Protein AF-A0A498QSM3-F1 (afdb_monomer)

Secondary structure (DSSP, 8-state):
-HHHHHHS-THHHH-HHHHHHHHHHHHS-HHHHS-SSPPPGGGTTHHHHHHHHHHHHHHHTSSSTT-HHHHHHHHHHHHHHHHHHHHHHGGGTHHHH-HHHHHHHHHGGG-SEEE-TTT--EEE--GGGGGGGS---TTHHHHHHHHHHHHHHHHHHTSHHHHHHHHHHHHH-TTS-HHHHHHHHHHHHHHHHHHHHHHHHHHHHHT-SS--HHHHHHHHHHHGGGHHHHHHHHHHHHHHHHHHHHHHHHHHHHHSTTSS---TTS-TT-----TTTS--------------------

Radius of gyration: 24.75 Å; Cα contacts (8 Å, |Δi|>4): 312; chains: 1; bounding box: 97×54×65 Å

Sequence (298 aa):
MAVSLVFGPVWRVISPVRTVYLLLQRCIPERMSRPRSACPDAWGYRPAAVGLFGFVWMELASPDPASLTGVRTWLLVYAVVLLGGAWLCGQRWPARADPFGVYSMAVSRLSPFWRNRSSGQVVVGNPFNHLPSLPVRPGVVMMLAVLLGSTAFDSYSSSPTWRNFSDRLTGSVHGVPETLASSALRTVGLLVFISVVAVSFSLAARATGDVDRPRRHALPGQMAHSLIPIVVGYIFAHYLTYLVERGQQTVISLADPFARGWNLLGLAHLHVAYVLSTHPPVQPRSRSRAWSRGTLLR

Structure (mmCIF, N/CA/C/O backbone):
data_AF-A0A498QSM3-F1
#
_entry.id   AF-A0A498QSM3-F1
#
loop_
_atom_site.group_PDB
_atom_site.id
_atom_site.type_symbol
_atom_site.label_atom_id
_atom_site.label_alt_id
_atom_site.label_comp_id
_atom_site.label_asym_id
_atom_site.label_entity_id
_atom_site.label_seq_id
_atom_site.pdbx_PDB_ins_code
_atom_site.Cartn_x
_atom_site.Cartn_y
_atom_site.Cartn_z
_atom_site.occupancy
_atom_site.B_iso_or_equiv
_atom_site.auth_seq_id
_atom_site.auth_comp_id
_atom_site.auth_asym_id
_atom_site.auth_atom_id
_atom_site.pdbx_PDB_model_num
ATOM 1 N N . MET A 1 1 ? -2.362 11.069 1.445 1.00 59.09 1 MET A N 1
ATOM 2 C CA . MET A 1 1 ? -1.537 10.257 2.372 1.00 59.09 1 MET A CA 1
ATOM 3 C C . MET A 1 1 ? -0.608 11.109 3.225 1.00 59.09 1 MET A C 1
ATOM 5 O O . MET A 1 1 ? -0.717 11.006 4.437 1.00 59.09 1 MET A O 1
ATOM 9 N N . ALA A 1 2 ? 0.197 12.013 2.651 1.00 61.12 2 ALA A N 1
ATOM 10 C CA . ALA A 1 2 ? 0.983 12.992 3.423 1.00 61.12 2 ALA A CA 1
AT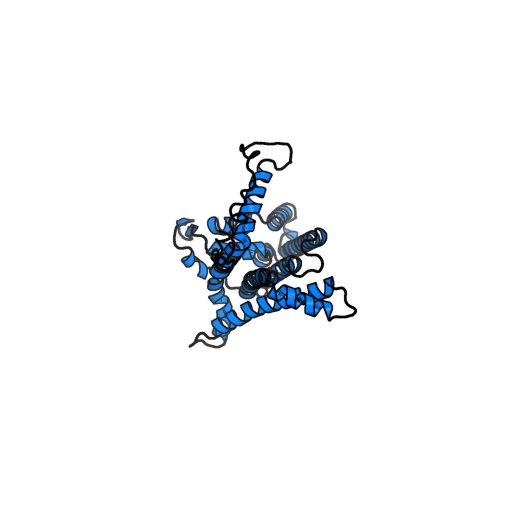OM 11 C C . ALA A 1 2 ? 0.131 13.793 4.431 1.00 61.12 2 ALA A C 1
ATOM 13 O O . ALA A 1 2 ? 0.495 13.941 5.588 1.00 61.12 2 ALA A O 1
ATOM 14 N N . VAL A 1 3 ? -1.084 14.184 4.038 1.00 65.00 3 VAL A N 1
ATOM 15 C CA . VAL A 1 3 ? -2.045 14.846 4.939 1.00 65.00 3 VAL A CA 1
ATOM 16 C C . VAL A 1 3 ? -2.404 13.967 6.149 1.00 65.00 3 VAL A C 1
ATOM 18 O O . VAL A 1 3 ? -2.613 14.478 7.2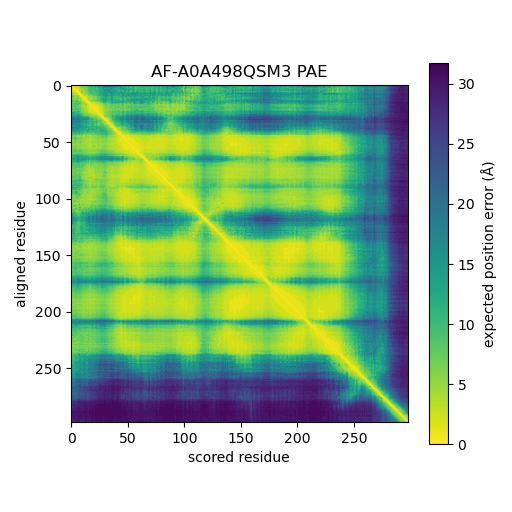42 1.00 65.00 3 VAL A O 1
ATOM 21 N N . SER A 1 4 ? -2.422 12.636 6.003 1.00 68.88 4 SER A N 1
ATOM 22 C CA . SER A 1 4 ? -2.700 11.737 7.128 1.00 68.88 4 SER A CA 1
ATOM 23 C C . SER A 1 4 ? -1.552 11.611 8.128 1.00 68.88 4 SER A C 1
ATOM 25 O O . SER A 1 4 ? -1.813 11.279 9.281 1.00 68.88 4 SER A O 1
ATOM 27 N N . LEU A 1 5 ? -0.314 11.907 7.713 1.00 61.72 5 LEU A N 1
ATOM 28 C CA . LEU A 1 5 ? 0.827 12.024 8.627 1.00 61.72 5 LEU A CA 1
ATOM 29 C C . LEU A 1 5 ? 0.700 13.236 9.547 1.00 61.72 5 LEU A C 1
ATOM 31 O O . LEU A 1 5 ? 1.287 13.228 10.612 1.00 61.72 5 LEU A O 1
ATOM 35 N N . VAL A 1 6 ? -0.039 14.272 9.152 1.00 68.56 6 VAL A N 1
ATOM 36 C CA . VAL A 1 6 ? -0.126 15.523 9.921 1.00 68.56 6 VAL A CA 1
ATOM 37 C C . VAL A 1 6 ? -1.464 15.638 10.652 1.00 68.56 6 VAL A C 1
ATOM 39 O O . VAL A 1 6 ? -1.517 16.077 11.792 1.00 68.56 6 VAL A O 1
ATOM 42 N N . PHE A 1 7 ? -2.562 15.216 10.021 1.00 67.12 7 PHE A N 1
ATOM 43 C CA . PHE A 1 7 ? -3.921 15.497 10.502 1.00 67.12 7 PHE A CA 1
ATOM 44 C C . PHE A 1 7 ? -4.693 14.255 10.971 1.00 67.12 7 PHE A C 1
ATOM 46 O O . PHE A 1 7 ? -5.885 14.335 11.272 1.00 67.12 7 PHE A O 1
ATOM 53 N N . GLY A 1 8 ? -4.049 13.088 11.034 1.00 65.94 8 GLY A N 1
ATOM 54 C CA . GLY A 1 8 ? -4.707 11.842 11.426 1.00 65.94 8 GLY A CA 1
ATOM 55 C C . GLY A 1 8 ? -5.316 11.063 10.243 1.00 65.94 8 GLY A C 1
ATOM 56 O O . GLY A 1 8 ? -4.977 11.307 9.091 1.00 65.94 8 GLY A O 1
ATOM 57 N N . PRO A 1 9 ? -6.219 10.087 10.458 1.00 69.50 9 PRO A N 1
ATOM 58 C CA . PRO A 1 9 ? -6.713 9.201 9.396 1.00 69.50 9 PRO A CA 1
ATOM 59 C C . PRO A 1 9 ? -7.752 9.879 8.477 1.00 69.50 9 PRO A C 1
ATOM 61 O O . PRO A 1 9 ? -8.941 9.551 8.502 1.00 69.50 9 PRO A O 1
ATOM 64 N N . VAL A 1 10 ? -7.295 10.823 7.649 1.00 68.00 10 VAL A N 1
ATOM 65 C CA . VAL A 1 10 ? -8.111 11.660 6.746 1.00 68.00 10 VAL A CA 1
ATOM 66 C C . VAL A 1 10 ? -8.955 10.833 5.774 1.00 68.00 10 VAL A C 1
ATOM 68 O O . VAL A 1 10 ? -10.097 11.191 5.487 1.00 68.00 10 VAL A O 1
ATOM 71 N N . TRP A 1 11 ? -8.453 9.680 5.316 1.00 72.44 11 TRP A N 1
ATOM 72 C CA . TRP A 1 11 ? -9.206 8.837 4.384 1.00 72.44 11 TRP A CA 1
ATOM 73 C C . TRP A 1 11 ? -10.537 8.351 4.971 1.00 72.44 11 TRP A C 1
ATOM 75 O O . TRP A 1 11 ? -11.510 8.176 4.247 1.00 72.44 11 TRP A O 1
ATOM 85 N N . ARG A 1 12 ? -10.646 8.218 6.302 1.00 64.50 12 ARG A N 1
ATOM 86 C CA . ARG A 1 12 ? -11.911 7.823 6.947 1.00 64.50 12 ARG A CA 1
ATOM 87 C C . ARG A 1 12 ? -13.019 8.866 6.799 1.00 64.50 12 ARG A C 1
ATOM 89 O O . ARG A 1 12 ? -14.177 8.502 7.009 1.00 64.50 12 ARG A O 1
ATOM 96 N N . VAL A 1 13 ? -12.664 10.117 6.508 1.00 62.81 13 VAL A N 1
ATOM 97 C CA . VAL A 1 13 ? -13.590 11.241 6.303 1.00 62.81 13 VAL A CA 1
ATOM 98 C C . VAL A 1 13 ? -13.905 11.413 4.818 1.00 62.81 13 VAL A C 1
ATOM 100 O O . VAL A 1 13 ? -15.050 11.665 4.469 1.00 62.81 13 VAL A O 1
ATOM 103 N N . ILE A 1 14 ? -12.905 11.231 3.952 1.00 69.00 14 ILE A N 1
ATOM 104 C CA . ILE A 1 14 ? -13.040 11.465 2.507 1.00 69.00 14 ILE A CA 1
ATOM 105 C C . ILE A 1 14 ? -13.587 10.239 1.763 1.00 69.00 14 ILE A C 1
ATOM 107 O O . ILE A 1 14 ? -14.133 10.398 0.677 1.00 69.00 14 ILE A O 1
ATOM 111 N N . SER A 1 15 ? -13.464 9.028 2.329 1.00 73.06 15 SER A N 1
ATOM 112 C CA . SER A 1 15 ? -13.813 7.771 1.651 1.00 73.06 15 SER A CA 1
ATOM 113 C C . SER A 1 15 ? -15.205 7.847 1.000 1.00 73.06 15 SER A C 1
ATOM 115 O O . SER A 1 15 ? -16.216 7.837 1.715 1.00 73.06 15 SER A O 1
ATOM 117 N N . PRO A 1 16 ? -15.280 7.892 -0.347 1.00 72.19 16 PRO A N 1
ATOM 118 C CA . PRO A 1 16 ? -16.536 8.103 -1.058 1.00 72.19 16 PRO A CA 1
ATOM 119 C C . PRO A 1 16 ? -17.504 6.955 -0.789 1.00 72.19 16 PRO A C 1
ATOM 121 O O . PRO A 1 16 ? -18.696 7.176 -0.612 1.00 72.19 16 PRO A O 1
ATOM 124 N N . VAL A 1 17 ? -16.984 5.736 -0.638 1.00 73.94 17 VAL A N 1
ATOM 125 C CA . VAL A 1 17 ? -17.784 4.552 -0.323 1.00 73.94 17 VAL A CA 1
ATOM 126 C C . VAL A 1 17 ? -18.447 4.665 1.048 1.00 73.94 17 VAL A C 1
ATOM 128 O O . VAL A 1 17 ? -19.611 4.299 1.204 1.00 73.94 17 VAL A O 1
ATOM 131 N N . ARG A 1 18 ? -17.741 5.207 2.047 1.00 72.06 18 ARG A N 1
ATOM 132 C CA . ARG A 1 18 ? -18.304 5.406 3.386 1.00 72.06 18 ARG A CA 1
ATOM 133 C C . ARG A 1 18 ? -19.390 6.480 3.380 1.00 72.06 18 ARG A C 1
ATOM 135 O O . ARG A 1 18 ? -20.417 6.298 4.029 1.00 72.06 18 ARG A O 1
ATOM 142 N N . THR A 1 19 ? -19.173 7.564 2.641 1.00 78.06 19 THR A N 1
ATOM 143 C CA . THR A 1 19 ? -20.151 8.646 2.467 1.00 78.06 19 THR A CA 1
ATOM 144 C C . THR A 1 19 ? -21.397 8.152 1.742 1.00 78.06 19 THR A C 1
ATOM 146 O O . THR A 1 19 ? -22.506 8.367 2.223 1.00 78.06 19 THR A O 1
ATOM 149 N N . VAL A 1 20 ? -21.221 7.413 0.644 1.00 77.62 20 VAL A N 1
ATOM 150 C CA . VAL A 1 20 ? -22.309 6.778 -0.111 1.00 77.62 20 VAL A CA 1
ATOM 151 C C . VAL A 1 20 ? -23.078 5.809 0.781 1.00 77.62 20 VAL A C 1
ATOM 153 O O . VAL A 1 20 ? -24.295 5.902 0.863 1.00 77.62 20 VAL A O 1
ATOM 156 N N . TYR A 1 21 ? -22.394 4.945 1.531 1.00 77.25 21 TYR A N 1
ATOM 157 C CA . TYR A 1 21 ? -23.052 4.027 2.460 1.00 77.25 21 TYR A CA 1
ATOM 158 C C . TYR A 1 21 ? -23.871 4.761 3.535 1.00 77.25 21 TYR A C 1
ATOM 160 O O . TYR A 1 21 ? -25.010 4.389 3.801 1.00 77.25 21 TYR A O 1
ATOM 168 N N . LEU A 1 22 ? -23.326 5.826 4.133 1.00 75.81 22 LEU A N 1
ATOM 169 C CA . LEU A 1 22 ? -24.038 6.649 5.117 1.00 75.81 22 LEU A CA 1
ATOM 170 C C . LEU A 1 22 ? -25.261 7.359 4.523 1.00 75.81 22 LEU A C 1
ATOM 172 O O . LEU A 1 22 ? -26.290 7.449 5.189 1.00 75.81 22 LEU A O 1
ATOM 176 N N . LEU A 1 23 ? -25.161 7.848 3.286 1.00 79.62 23 LEU A N 1
ATOM 177 C CA . LEU A 1 23 ? -26.283 8.448 2.564 1.00 79.62 23 LEU A CA 1
ATOM 178 C C . LEU A 1 23 ? -27.357 7.405 2.244 1.00 79.62 23 LEU A C 1
ATOM 180 O O . LEU A 1 23 ? -28.523 7.636 2.546 1.00 79.62 23 LEU A O 1
ATOM 184 N N . LEU A 1 24 ? -26.971 6.228 1.739 1.00 77.69 24 LEU A N 1
ATOM 185 C CA . LEU A 1 24 ? -27.908 5.125 1.511 1.00 77.69 24 LEU A CA 1
ATOM 186 C C . LEU A 1 24 ? -28.612 4.714 2.808 1.00 77.69 24 LEU A C 1
ATOM 188 O O . LEU A 1 24 ? -29.821 4.519 2.795 1.00 77.69 24 LEU A O 1
ATOM 192 N N . GLN A 1 25 ? -27.905 4.646 3.941 1.00 76.00 25 GLN A N 1
ATOM 193 C CA . GLN A 1 25 ? -28.525 4.335 5.235 1.00 76.00 25 GLN A CA 1
ATOM 194 C C . GLN A 1 25 ? -29.561 5.375 5.688 1.00 76.00 25 GLN A C 1
ATOM 196 O O . GLN A 1 25 ? -30.464 5.017 6.436 1.00 76.00 25 GLN A O 1
ATOM 201 N N . ARG A 1 26 ? -29.445 6.639 5.257 1.00 77.56 26 ARG A N 1
ATOM 202 C CA . ARG A 1 26 ? -30.441 7.686 5.545 1.00 77.56 26 ARG A CA 1
ATOM 203 C C . ARG A 1 26 ? -31.680 7.586 4.656 1.00 77.56 26 ARG A C 1
ATOM 205 O O . ARG A 1 26 ? -32.747 8.018 5.071 1.00 77.56 26 ARG A O 1
ATOM 212 N N . CYS A 1 27 ? -31.538 7.039 3.452 1.00 78.44 27 CYS A N 1
ATOM 213 C CA . CYS A 1 27 ? -32.638 6.874 2.500 1.00 78.44 27 CYS A CA 1
ATOM 214 C C . CYS A 1 27 ? -33.358 5.521 2.636 1.00 78.44 27 CYS A C 1
ATOM 216 O O . CYS A 1 27 ? -34.487 5.380 2.175 1.00 78.44 27 CYS A O 1
ATOM 218 N N . ILE A 1 28 ? -32.710 4.519 3.237 1.00 76.69 28 ILE A N 1
ATOM 219 C CA . ILE A 1 28 ? -33.228 3.152 3.360 1.00 76.69 28 ILE A CA 1
ATOM 220 C C . ILE A 1 28 ? -33.936 2.958 4.718 1.00 76.69 28 ILE A C 1
ATOM 222 O O . ILE A 1 28 ? -33.404 3.383 5.746 1.00 76.69 28 ILE A O 1
ATOM 226 N N . PRO A 1 29 ? -35.094 2.263 4.766 1.00 71.56 29 PRO A N 1
ATOM 227 C CA . PRO A 1 29 ? -35.808 1.969 6.011 1.00 71.56 29 PRO A CA 1
ATOM 228 C C . PRO A 1 29 ? -34.935 1.253 7.052 1.00 71.56 29 PRO A C 1
ATOM 230 O O . PRO A 1 29 ? -34.176 0.342 6.711 1.00 71.56 29 PRO A O 1
ATOM 233 N N . GLU A 1 30 ? -35.104 1.574 8.341 1.00 64.88 30 GLU A N 1
ATOM 234 C CA . GLU A 1 30 ? -34.271 1.043 9.439 1.00 64.88 30 GLU A CA 1
ATOM 235 C C . GLU A 1 30 ? -34.151 -0.491 9.463 1.00 64.88 30 GLU A C 1
ATOM 237 O O . GLU A 1 30 ? -33.119 -1.037 9.858 1.00 64.88 30 GLU A O 1
ATOM 242 N N . ARG A 1 31 ? -35.181 -1.202 8.987 1.00 60.69 31 ARG A N 1
ATOM 243 C CA . ARG A 1 31 ? -35.212 -2.669 8.897 1.00 60.69 31 ARG A CA 1
ATOM 244 C C . ARG A 1 31 ? -34.168 -3.238 7.925 1.00 60.69 31 ARG A C 1
ATOM 246 O O . ARG A 1 31 ? -33.664 -4.330 8.162 1.00 60.69 31 ARG A O 1
ATOM 253 N N . MET A 1 32 ? -33.833 -2.503 6.864 1.00 60.97 32 MET A N 1
ATOM 254 C CA . MET A 1 32 ? -32.784 -2.845 5.890 1.00 60.97 32 MET A CA 1
ATOM 255 C C . MET A 1 32 ? -31.422 -2.226 6.243 1.00 60.97 32 MET A C 1
ATOM 257 O O . MET A 1 32 ? -30.407 -2.649 5.695 1.00 60.97 32 MET A O 1
ATOM 261 N N . SER A 1 33 ? -31.391 -1.260 7.166 1.00 61.56 33 SER A N 1
ATOM 262 C CA . SER A 1 33 ? -30.165 -0.600 7.638 1.00 61.56 33 SER A CA 1
ATOM 263 C C . SER A 1 33 ? -29.438 -1.372 8.746 1.00 61.56 33 SER A C 1
ATOM 265 O O . SER A 1 33 ? -28.287 -1.051 9.063 1.00 61.56 33 SER A O 1
ATOM 267 N N . ARG A 1 34 ? -30.077 -2.396 9.333 1.00 64.44 34 ARG A N 1
ATOM 268 C CA . ARG A 1 34 ? -29.441 -3.293 10.306 1.00 64.44 34 ARG A CA 1
ATOM 269 C C . ARG A 1 34 ? -28.477 -4.258 9.602 1.00 64.44 34 ARG A C 1
ATOM 271 O O . ARG A 1 34 ? -28.845 -4.831 8.577 1.00 64.44 34 ARG A O 1
ATOM 278 N N . PRO A 1 35 ? -27.265 -4.471 10.149 1.00 68.69 35 PRO A N 1
ATOM 279 C CA . PRO A 1 35 ? -26.324 -5.432 9.587 1.00 68.69 35 PRO A CA 1
ATOM 280 C C . PRO A 1 35 ? -26.961 -6.824 9.570 1.00 68.69 35 PRO A C 1
ATOM 282 O O . PRO A 1 35 ? -27.512 -7.272 10.576 1.00 68.69 35 PRO A O 1
ATOM 285 N N . ARG A 1 36 ? -26.892 -7.493 8.416 1.00 70.56 36 ARG A N 1
ATOM 286 C CA . ARG A 1 36 ? -27.506 -8.813 8.201 1.00 70.56 36 ARG A CA 1
ATOM 287 C C . ARG A 1 36 ? -26.702 -9.943 8.846 1.00 70.56 36 ARG A C 1
ATOM 289 O O . ARG A 1 36 ? -27.279 -10.972 9.174 1.00 70.56 36 ARG A O 1
ATOM 296 N N . SER A 1 37 ? -25.404 -9.728 9.066 1.00 72.44 37 SER A N 1
ATOM 297 C CA . SER A 1 37 ? -24.487 -10.713 9.639 1.00 72.44 37 SER A CA 1
ATOM 298 C C . SER A 1 37 ? -23.477 -10.070 10.589 1.00 72.44 37 SER A C 1
ATOM 300 O O . SER A 1 37 ? -23.020 -8.940 10.388 1.00 72.44 37 SER A O 1
ATOM 302 N N . ALA A 1 38 ? -23.066 -10.815 11.617 1.00 72.62 38 ALA A N 1
ATOM 303 C CA . ALA A 1 38 ? -21.917 -10.437 12.429 1.00 72.62 38 ALA A CA 1
ATOM 304 C C . ALA A 1 38 ? -20.643 -10.546 11.576 1.00 72.62 38 ALA A C 1
ATOM 306 O O . ALA A 1 38 ? -20.312 -11.615 11.069 1.00 72.62 38 ALA A O 1
ATOM 307 N N . CYS A 1 39 ? -19.924 -9.434 11.411 1.00 67.69 39 CYS A N 1
ATOM 308 C CA . CYS A 1 39 ? -18.640 -9.437 10.715 1.00 67.69 39 CYS A CA 1
ATOM 309 C C . CYS A 1 39 ? -17.660 -10.365 11.451 1.00 67.69 39 CYS A C 1
ATOM 311 O O . CYS A 1 39 ? -17.372 -10.087 12.619 1.00 67.69 39 CYS A O 1
ATOM 313 N N . PRO A 1 40 ? -17.088 -11.397 10.804 1.00 76.19 40 PRO A N 1
ATOM 314 C CA . PRO A 1 40 ? -16.134 -12.270 11.470 1.00 76.19 40 PRO A CA 1
ATOM 315 C C . PRO A 1 40 ? -14.910 -11.471 11.925 1.00 76.19 40 PRO A C 1
ATOM 317 O O . PRO A 1 40 ? -14.170 -10.913 11.109 1.00 76.19 40 PRO A O 1
ATOM 320 N N . ASP A 1 41 ? -14.660 -11.416 13.234 1.00 75.94 41 ASP A N 1
ATOM 321 C CA . ASP A 1 41 ? -13.480 -10.729 13.770 1.00 75.94 41 ASP A CA 1
ATOM 322 C C . ASP A 1 41 ? -12.168 -11.384 13.304 1.00 75.94 41 ASP A C 1
ATOM 324 O O . ASP A 1 41 ? -11.151 -10.701 13.158 1.00 75.94 41 ASP A O 1
ATOM 328 N N . ALA A 1 42 ? -12.227 -12.670 12.941 1.00 79.25 42 ALA A N 1
ATOM 329 C CA . ALA A 1 42 ? -11.126 -13.445 12.380 1.00 79.25 42 ALA A CA 1
ATOM 330 C C . ALA A 1 42 ? -10.564 -12.883 11.060 1.00 79.25 42 ALA A C 1
ATOM 332 O O . ALA A 1 42 ? -9.407 -13.142 10.728 1.00 79.25 42 ALA A O 1
ATOM 333 N N . TRP A 1 43 ? -11.353 -12.118 10.294 1.00 82.00 43 TRP A N 1
ATOM 334 C CA . TRP A 1 43 ? -10.900 -11.576 9.008 1.00 82.00 43 TRP A CA 1
ATOM 335 C C . TRP A 1 43 ? -9.946 -10.392 9.191 1.00 82.00 43 TRP A C 1
ATOM 337 O O . TRP A 1 43 ? -9.059 -10.194 8.360 1.00 82.00 43 TRP A O 1
ATOM 347 N N . GLY A 1 44 ? -10.070 -9.649 10.298 1.00 87.12 44 GLY A N 1
ATOM 348 C CA . GLY A 1 44 ? -9.196 -8.518 10.608 1.00 87.12 44 GLY A CA 1
ATOM 349 C C . GLY A 1 44 ? -9.013 -7.571 9.414 1.00 87.12 44 GLY A C 1
ATOM 350 O O . GLY A 1 44 ? -9.994 -7.130 8.828 1.00 87.12 44 GLY A O 1
ATOM 351 N N . TYR A 1 45 ? -7.760 -7.285 9.060 1.00 90.38 45 TYR A N 1
ATOM 352 C CA . TYR A 1 45 ? -7.342 -6.474 7.912 1.00 90.38 45 TYR A CA 1
ATOM 353 C C . TYR A 1 45 ? -6.971 -7.296 6.667 1.00 90.38 45 TYR A C 1
ATOM 355 O O . TYR A 1 45 ? -6.437 -6.741 5.711 1.00 90.38 45 TYR A O 1
ATOM 363 N N . ARG A 1 46 ? -7.224 -8.612 6.639 1.00 92.81 46 ARG A N 1
ATOM 364 C CA . ARG A 1 46 ? -6.903 -9.451 5.468 1.00 92.81 46 ARG A CA 1
ATOM 365 C C . ARG A 1 46 ? -7.591 -8.969 4.182 1.00 92.81 46 ARG A C 1
ATOM 367 O O . ARG A 1 46 ? -6.894 -8.891 3.175 1.00 92.81 46 ARG A O 1
ATOM 374 N N . PRO A 1 47 ? -8.886 -8.580 4.182 1.00 92.25 47 PRO A N 1
ATOM 375 C CA . PRO A 1 47 ? -9.524 -8.073 2.966 1.00 92.25 47 PRO A CA 1
ATOM 376 C C . PRO A 1 47 ? -8.869 -6.785 2.458 1.00 92.25 47 PRO A C 1
ATOM 378 O O . PRO A 1 47 ? -8.672 -6.637 1.259 1.00 92.25 47 PRO A O 1
ATOM 381 N N . ALA A 1 48 ? -8.458 -5.896 3.370 1.00 91.88 48 ALA A N 1
ATOM 382 C CA . ALA A 1 48 ? -7.706 -4.696 3.018 1.00 91.88 48 ALA A CA 1
ATOM 383 C C . ALA A 1 48 ? -6.342 -5.043 2.408 1.00 91.88 48 ALA A C 1
ATOM 385 O O . ALA A 1 48 ? -5.975 -4.474 1.388 1.00 91.88 48 ALA A O 1
ATOM 386 N N . ALA A 1 49 ? -5.615 -6.006 2.978 1.00 94.00 49 ALA A N 1
ATOM 387 C CA . ALA A 1 49 ? -4.331 -6.439 2.433 1.00 94.00 49 ALA A CA 1
ATOM 388 C C . ALA A 1 49 ? -4.468 -7.072 1.036 1.00 94.00 49 ALA A C 1
ATOM 390 O O . ALA A 1 49 ? -3.654 -6.791 0.162 1.00 94.00 49 ALA A O 1
ATOM 391 N N . VAL A 1 50 ? -5.513 -7.873 0.804 1.00 94.75 50 VAL A N 1
ATOM 392 C CA . VAL A 1 50 ? -5.814 -8.451 -0.518 1.00 94.75 50 VAL A CA 1
ATOM 393 C C . VAL A 1 50 ? -6.220 -7.366 -1.514 1.00 94.75 50 VAL A C 1
ATOM 395 O O . VAL A 1 50 ? -5.725 -7.361 -2.636 1.00 94.75 50 VAL A O 1
ATOM 398 N N . GLY A 1 51 ? -7.074 -6.421 -1.111 1.00 92.50 51 GLY A N 1
ATOM 399 C CA . GLY A 1 51 ? -7.466 -5.293 -1.956 1.00 92.50 51 GLY A CA 1
ATOM 400 C C . GLY A 1 51 ? -6.273 -4.418 -2.342 1.00 92.50 51 GLY A C 1
ATOM 401 O O . GLY A 1 51 ? -6.136 -4.051 -3.508 1.00 92.50 51 GLY A O 1
ATOM 402 N N . LEU A 1 52 ? -5.377 -4.148 -1.386 1.00 93.50 52 LEU A N 1
ATOM 403 C CA . LEU A 1 52 ? -4.128 -3.435 -1.642 1.00 93.50 52 LEU A CA 1
ATOM 404 C C . LEU A 1 52 ? -3.215 -4.230 -2.580 1.00 93.50 52 LEU A C 1
ATOM 406 O O . LEU A 1 52 ? -2.689 -3.662 -3.528 1.00 93.50 52 LEU A O 1
ATOM 410 N N . PHE A 1 53 ? -3.038 -5.531 -2.344 1.00 95.00 53 PHE A N 1
ATOM 411 C CA . PHE A 1 53 ? -2.234 -6.373 -3.226 1.00 95.00 53 PHE A CA 1
ATOM 412 C C . PHE A 1 53 ? -2.788 -6.367 -4.652 1.00 95.00 53 PHE A C 1
ATOM 414 O O . PHE A 1 53 ? -2.022 -6.181 -5.585 1.00 95.00 53 PHE A O 1
ATOM 421 N N . GLY A 1 54 ? -4.106 -6.499 -4.826 1.00 93.69 54 GLY A N 1
ATOM 422 C CA . GLY A 1 54 ? -4.740 -6.439 -6.142 1.00 93.69 54 GLY A CA 1
ATOM 423 C C . GLY A 1 54 ? -4.519 -5.099 -6.848 1.00 93.69 54 GLY A C 1
ATOM 424 O O . GLY A 1 54 ? -4.276 -5.085 -8.051 1.00 93.69 54 GLY A O 1
ATOM 425 N N . PHE A 1 55 ? -4.549 -3.988 -6.103 1.00 91.81 55 PHE A N 1
ATOM 426 C CA . PHE A 1 55 ? -4.230 -2.662 -6.640 1.00 91.81 55 PHE A CA 1
ATOM 427 C C . PHE A 1 55 ? -2.784 -2.597 -7.135 1.00 91.81 55 PHE A C 1
ATOM 429 O O . PHE A 1 55 ? -2.529 -2.263 -8.286 1.00 91.81 55 PHE A O 1
ATOM 436 N N . VAL A 1 56 ? -1.836 -2.976 -6.281 1.00 92.88 56 VAL A N 1
ATOM 437 C CA . VAL A 1 56 ? -0.416 -2.863 -6.617 1.00 92.88 56 VAL A CA 1
ATOM 438 C C . VAL A 1 56 ? 0.006 -3.890 -7.672 1.00 92.88 56 VAL A C 1
ATOM 440 O O . VAL A 1 56 ? 0.851 -3.611 -8.514 1.00 92.88 56 VAL A O 1
ATOM 443 N N . TRP A 1 57 ? -0.607 -5.071 -7.687 1.00 94.50 57 TRP A N 1
ATOM 444 C CA . TRP A 1 57 ? -0.406 -6.054 -8.747 1.00 94.50 57 TRP A CA 1
ATOM 445 C C . TRP A 1 57 ? -0.873 -5.515 -10.102 1.00 94.50 57 TRP A C 1
ATOM 447 O O . TRP A 1 57 ? -0.142 -5.626 -11.085 1.00 94.50 57 TRP A O 1
ATOM 457 N N . MET A 1 58 ? -2.051 -4.881 -10.148 1.00 92.12 58 MET A N 1
ATOM 458 C CA . MET A 1 58 ? -2.543 -4.216 -11.356 1.00 92.12 58 MET A CA 1
ATOM 459 C C . MET A 1 58 ? -1.549 -3.147 -11.835 1.00 92.12 58 MET A C 1
ATOM 461 O O . MET A 1 58 ? -1.296 -3.045 -13.033 1.00 92.12 58 MET A O 1
ATOM 465 N N . GLU A 1 59 ? -0.962 -2.386 -10.915 1.00 90.69 59 GLU A N 1
ATOM 466 C CA . GLU A 1 59 ? -0.014 -1.315 -11.227 1.00 90.69 59 GLU A CA 1
ATOM 467 C C . GLU A 1 59 ? 1.370 -1.820 -11.672 1.00 90.69 59 GLU A C 1
ATOM 469 O O . GLU A 1 59 ? 1.947 -1.258 -12.595 1.00 90.69 59 GLU A O 1
ATOM 474 N N . LEU A 1 60 ? 1.902 -2.884 -11.060 1.00 90.00 60 LEU A N 1
ATOM 475 C CA . LEU A 1 60 ? 3.307 -3.288 -11.245 1.00 90.00 60 LEU A CA 1
ATOM 476 C C . LEU A 1 60 ? 3.519 -4.529 -12.115 1.00 90.00 60 LEU A C 1
ATOM 478 O O . LEU A 1 60 ? 4.605 -4.711 -12.678 1.00 90.00 60 LEU A O 1
ATOM 482 N N . ALA A 1 61 ? 2.532 -5.422 -12.162 1.00 91.19 61 ALA A N 1
ATOM 483 C CA . ALA A 1 61 ? 2.707 -6.777 -12.674 1.00 91.19 61 ALA A CA 1
ATOM 484 C C . ALA A 1 61 ? 1.659 -7.202 -13.703 1.00 91.19 61 ALA A C 1
ATOM 486 O O . ALA A 1 61 ? 1.858 -8.235 -14.341 1.00 91.19 61 ALA A O 1
ATOM 487 N N . SER A 1 62 ? 0.568 -6.456 -13.889 1.00 89.25 62 SER A N 1
ATOM 488 C CA . SER A 1 62 ? -0.430 -6.811 -14.899 1.00 89.25 62 SER A CA 1
ATOM 489 C C . SER A 1 62 ? 0.135 -6.718 -16.328 1.00 89.25 62 SER A C 1
ATOM 491 O O . SER A 1 62 ? 1.107 -5.997 -16.555 1.00 89.25 62 SER A O 1
ATOM 493 N N . PRO A 1 63 ? -0.447 -7.444 -17.303 1.00 87.00 63 PRO A N 1
ATOM 494 C CA . PRO A 1 63 ? 0.002 -7.388 -18.697 1.00 87.00 63 PRO A CA 1
ATOM 495 C C . PRO A 1 63 ? -0.157 -6.006 -19.342 1.00 87.00 63 PRO A C 1
ATOM 497 O O . PRO A 1 63 ? 0.567 -5.692 -20.281 1.00 87.00 63 PRO A O 1
ATOM 500 N N . ASP A 1 64 ? -1.092 -5.199 -18.835 1.00 84.50 64 ASP A N 1
ATOM 501 C CA . ASP A 1 64 ? -1.358 -3.832 -19.286 1.00 84.50 64 ASP A CA 1
ATOM 502 C C . ASP A 1 64 ? -1.398 -2.876 -18.071 1.00 84.50 64 ASP A C 1
ATOM 504 O O . ASP A 1 64 ? -2.486 -2.523 -17.577 1.00 84.50 64 ASP A O 1
ATOM 508 N N . PRO A 1 65 ? -0.212 -2.527 -17.521 1.00 79.31 65 PRO A N 1
ATOM 509 C CA . PRO A 1 65 ? -0.084 -1.684 -16.339 1.00 79.31 65 PRO A CA 1
ATOM 510 C C . PRO A 1 65 ? -0.748 -0.322 -16.528 1.00 79.31 65 PRO A C 1
ATOM 512 O O . PRO A 1 65 ? -0.585 0.328 -17.556 1.00 79.31 65 PRO A O 1
ATOM 515 N N . ALA A 1 66 ? -1.467 0.137 -15.503 1.00 72.31 66 ALA A N 1
ATOM 516 C CA . ALA A 1 66 ? -2.142 1.440 -15.486 1.00 72.31 66 ALA A CA 1
ATOM 517 C C . ALA A 1 66 ? -3.170 1.673 -16.619 1.00 72.31 66 ALA A C 1
ATOM 519 O O . ALA A 1 66 ? -3.559 2.815 -16.881 1.00 72.31 66 ALA A O 1
ATOM 520 N N . SER A 1 67 ? -3.677 0.608 -17.248 1.00 84.25 67 SER A N 1
ATOM 521 C CA . SER A 1 67 ? -4.763 0.714 -18.223 1.00 84.25 67 SER A CA 1
ATOM 522 C C . SER A 1 67 ? -6.036 1.303 -17.607 1.00 84.25 67 SER A C 1
ATOM 524 O O . SER A 1 67 ? -6.438 0.967 -16.487 1.00 84.25 67 SER A O 1
ATOM 526 N N . LEU A 1 68 ? -6.727 2.165 -18.364 1.00 84.62 68 LEU A N 1
ATOM 527 C CA . LEU A 1 68 ? -7.996 2.766 -17.927 1.00 84.62 68 LEU A CA 1
ATOM 528 C C . LEU A 1 68 ? -9.035 1.693 -17.581 1.00 84.62 68 LEU A C 1
ATOM 530 O O . LEU A 1 68 ? -9.775 1.824 -16.603 1.00 84.62 68 LEU A O 1
ATOM 534 N N . THR A 1 69 ? -9.066 0.610 -18.359 1.00 84.88 69 THR A N 1
ATOM 535 C CA . THR A 1 69 ? -9.944 -0.539 -18.126 1.00 84.88 69 THR A CA 1
ATOM 536 C C . THR A 1 69 ? -9.585 -1.262 -16.831 1.00 84.88 69 THR A C 1
ATOM 538 O O . THR A 1 69 ? -10.488 -1.572 -16.050 1.00 84.88 69 THR A O 1
ATOM 541 N N . GLY A 1 70 ? -8.295 -1.485 -16.559 1.00 84.50 70 GLY A N 1
ATOM 542 C CA . GLY A 1 70 ? -7.823 -2.106 -15.321 1.00 84.50 70 GLY A CA 1
ATOM 543 C C . GLY A 1 70 ? -8.213 -1.291 -14.090 1.00 84.50 70 GLY A C 1
ATOM 544 O O . GLY A 1 70 ? -8.879 -1.809 -13.192 1.00 84.50 70 GLY A O 1
ATOM 545 N N . VAL A 1 71 ? -7.912 0.012 -14.098 1.00 85.88 71 VAL A N 1
ATOM 546 C CA . VAL A 1 71 ? -8.246 0.930 -12.996 1.00 85.88 71 VAL A CA 1
ATOM 547 C C . VAL A 1 71 ? -9.757 1.010 -12.781 1.00 85.88 71 VAL A C 1
ATOM 549 O O . VAL A 1 71 ? -10.227 0.898 -11.647 1.00 85.88 71 VAL A O 1
ATOM 552 N N . ARG A 1 72 ? -10.548 1.147 -13.854 1.00 87.62 72 ARG A N 1
ATOM 553 C CA . ARG A 1 72 ? -12.017 1.175 -13.767 1.00 87.62 72 ARG A CA 1
ATOM 554 C C . ARG A 1 72 ? -12.568 -0.116 -13.170 1.00 87.62 72 ARG A C 1
ATOM 556 O O . ARG A 1 72 ? -13.429 -0.062 -12.296 1.00 87.62 72 ARG A O 1
ATOM 563 N N . THR A 1 73 ? -12.073 -1.263 -13.625 1.00 87.94 73 THR A N 1
ATOM 564 C CA . THR A 1 73 ? -12.510 -2.576 -13.136 1.00 87.94 73 THR A CA 1
ATOM 565 C C . THR A 1 73 ? -12.155 -2.745 -11.665 1.00 87.94 73 THR A C 1
ATOM 567 O O . THR A 1 73 ? -13.008 -3.135 -10.868 1.00 87.94 73 THR A O 1
ATOM 570 N N . TRP A 1 74 ? -10.936 -2.371 -11.274 1.00 89.44 74 TRP A N 1
ATOM 571 C CA . TRP A 1 74 ? -10.506 -2.419 -9.883 1.00 89.44 74 TRP A CA 1
ATOM 572 C C . TRP A 1 74 ? -11.362 -1.513 -8.989 1.00 89.44 74 TRP A C 1
ATOM 574 O O . TRP A 1 74 ? -11.823 -1.957 -7.941 1.00 89.44 74 TRP A O 1
ATOM 584 N N . LEU A 1 75 ? -11.653 -0.280 -9.420 1.00 87.94 75 LEU A N 1
ATOM 585 C CA . LEU A 1 75 ? -12.519 0.650 -8.685 1.00 87.94 75 LEU A CA 1
ATOM 586 C C . LEU A 1 75 ? -13.956 0.129 -8.543 1.00 87.94 75 LEU A C 1
ATOM 588 O O . LEU A 1 75 ? -14.556 0.284 -7.478 1.00 87.94 75 LEU A O 1
ATOM 592 N N . LEU A 1 76 ? -14.502 -0.507 -9.583 1.00 89.62 76 LEU A N 1
ATOM 593 C CA . LEU A 1 76 ? -15.821 -1.141 -9.524 1.00 89.62 76 LEU A CA 1
ATOM 594 C C . LEU A 1 76 ? -15.833 -2.298 -8.521 1.00 89.62 76 LEU A C 1
ATOM 596 O O . LEU A 1 76 ? -16.706 -2.341 -7.656 1.00 89.62 76 LEU A O 1
ATOM 600 N N . VAL A 1 77 ? -14.843 -3.193 -8.579 1.00 91.44 77 VAL A N 1
ATOM 601 C CA . VAL A 1 77 ? -14.703 -4.299 -7.619 1.00 91.44 77 VAL A CA 1
ATOM 602 C C . VAL A 1 77 ? -14.530 -3.760 -6.197 1.00 91.44 77 VAL A C 1
ATOM 604 O O . VAL A 1 77 ? -15.221 -4.211 -5.285 1.00 91.44 77 VAL A O 1
ATOM 607 N N . TYR A 1 78 ? -13.679 -2.750 -6.005 1.00 88.44 78 TYR A N 1
A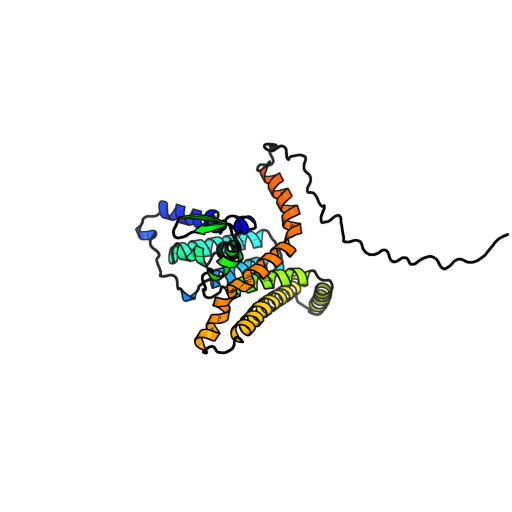TOM 608 C CA . TYR A 1 78 ? -13.478 -2.060 -4.730 1.00 88.44 78 TYR A CA 1
ATOM 609 C C . TYR A 1 78 ? -14.797 -1.515 -4.167 1.00 88.44 78 TYR A C 1
ATOM 611 O O . TYR A 1 78 ? -15.132 -1.776 -3.009 1.00 88.44 78 TYR A O 1
ATOM 619 N N . ALA A 1 79 ? -15.580 -0.807 -4.987 1.00 87.50 79 ALA A N 1
ATOM 620 C CA . ALA A 1 79 ? -16.861 -0.245 -4.577 1.00 87.50 79 ALA A CA 1
ATOM 621 C C . ALA A 1 79 ? -17.876 -1.340 -4.221 1.00 87.50 79 ALA A C 1
ATOM 623 O O . ALA A 1 79 ? -18.500 -1.267 -3.162 1.00 87.50 79 ALA A O 1
ATOM 624 N N . VAL A 1 80 ? -18.007 -2.378 -5.053 1.00 90.38 80 VAL A N 1
ATOM 625 C CA . VAL A 1 80 ? -18.941 -3.493 -4.829 1.00 90.38 80 VAL A CA 1
ATOM 626 C C . VAL A 1 80 ? -18.584 -4.272 -3.563 1.00 90.38 80 VAL A C 1
ATOM 628 O O . VAL A 1 80 ? -19.458 -4.522 -2.735 1.00 90.38 80 VAL A O 1
ATOM 631 N N . VAL A 1 81 ? -17.310 -4.614 -3.360 1.00 89.88 81 VAL A N 1
ATOM 632 C CA . VAL A 1 81 ? -16.855 -5.369 -2.180 1.00 89.88 81 VAL A CA 1
ATOM 633 C C . VAL A 1 81 ? -17.049 -4.563 -0.897 1.00 89.88 81 VAL A C 1
ATOM 635 O O . VAL A 1 81 ? -17.481 -5.104 0.126 1.00 89.88 81 VAL A O 1
ATOM 638 N N . LEU A 1 82 ? -16.754 -3.262 -0.920 1.00 87.94 82 LEU A N 1
ATOM 639 C CA . LEU A 1 82 ? -16.922 -2.420 0.260 1.00 87.94 82 LEU A CA 1
ATOM 640 C C . LEU A 1 82 ? -18.386 -2.103 0.559 1.00 87.94 82 LEU A C 1
ATOM 642 O O . LEU A 1 82 ? -18.766 -2.191 1.724 1.00 87.94 82 LEU A O 1
ATOM 646 N N . LEU A 1 83 ? -19.208 -1.778 -0.442 1.00 86.44 83 LEU A N 1
ATOM 647 C CA . LEU A 1 83 ? -20.640 -1.514 -0.251 1.00 86.44 83 LEU A CA 1
ATOM 648 C C . LEU A 1 83 ? -21.400 -2.788 0.112 1.00 86.44 83 LEU A C 1
ATOM 650 O O . LEU A 1 83 ? -22.167 -2.782 1.071 1.00 86.44 83 LEU A O 1
ATOM 654 N N . GLY A 1 84 ? -21.148 -3.890 -0.596 1.00 85.50 84 GLY A N 1
ATOM 655 C CA . GLY A 1 84 ? -21.758 -5.187 -0.315 1.00 85.50 84 GLY A CA 1
ATOM 656 C C . GLY A 1 84 ? -21.383 -5.693 1.074 1.00 85.50 84 GLY A C 1
ATOM 657 O O . GLY A 1 84 ? -22.252 -6.071 1.859 1.00 85.50 84 GLY A O 1
ATOM 658 N N . GLY A 1 85 ? -20.103 -5.611 1.442 1.00 84.88 85 GLY A N 1
ATOM 659 C CA . GLY A 1 85 ? -19.674 -5.967 2.790 1.00 84.88 85 GLY A CA 1
ATOM 660 C C . GLY A 1 85 ? -20.177 -4.993 3.859 1.00 84.88 85 GLY A C 1
ATOM 661 O O . GLY A 1 85 ? -20.513 -5.431 4.954 1.00 84.88 85 GLY A O 1
ATOM 662 N N . ALA A 1 86 ? -20.312 -3.696 3.567 1.00 84.94 86 ALA A N 1
ATOM 663 C CA . ALA A 1 86 ? -20.937 -2.747 4.489 1.00 84.94 86 ALA A CA 1
ATOM 664 C C . ALA A 1 86 ? -22.428 -3.046 4.689 1.00 84.94 86 ALA A C 1
ATOM 666 O O . ALA A 1 86 ? -22.919 -2.953 5.806 1.00 84.94 86 ALA A O 1
ATOM 667 N N . TRP A 1 87 ? -23.140 -3.468 3.646 1.00 81.50 87 TRP A N 1
ATOM 668 C CA . TRP A 1 87 ? -24.541 -3.871 3.740 1.00 81.50 87 TRP A CA 1
ATOM 669 C C . TRP A 1 87 ? -24.731 -5.157 4.559 1.00 81.50 87 TRP A C 1
ATOM 671 O O . TRP A 1 87 ? -25.655 -5.258 5.365 1.00 81.50 87 TRP A O 1
ATOM 681 N N . LEU A 1 88 ? -23.822 -6.126 4.421 1.00 84.44 88 LEU A N 1
ATOM 682 C CA . LEU A 1 88 ? -23.867 -7.380 5.180 1.00 84.44 88 LEU A CA 1
ATOM 683 C C . LEU A 1 88 ? -23.413 -7.204 6.637 1.00 84.44 88 LEU A C 1
ATOM 685 O O . LEU A 1 88 ? -24.090 -7.648 7.560 1.00 84.44 88 LEU A O 1
ATOM 689 N N . CYS A 1 89 ? -22.276 -6.545 6.845 1.00 81.75 89 CYS A N 1
ATOM 690 C CA . CYS A 1 89 ? -21.529 -6.521 8.107 1.00 81.75 89 CYS A CA 1
ATOM 691 C C . CYS A 1 89 ? -21.553 -5.151 8.815 1.00 81.75 89 CYS A C 1
ATOM 693 O O . CYS A 1 89 ? -20.955 -4.981 9.886 1.00 81.75 89 CYS A O 1
ATOM 695 N N . GLY A 1 90 ? -22.214 -4.155 8.224 1.00 81.12 90 GLY A N 1
ATOM 696 C CA . GLY A 1 90 ? -22.317 -2.788 8.726 1.00 81.12 90 GLY A CA 1
ATOM 697 C C . GLY A 1 90 ? -21.041 -1.951 8.560 1.00 81.12 90 GLY A C 1
ATOM 698 O O . GLY A 1 90 ? -20.059 -2.330 7.921 1.00 81.12 90 GLY A O 1
ATOM 699 N N . GLN A 1 91 ? -21.015 -0.810 9.257 1.00 77.94 91 GLN A N 1
ATOM 700 C CA . GLN A 1 91 ? -19.909 0.170 9.285 1.00 77.94 91 GLN A CA 1
ATOM 701 C C . GLN A 1 91 ? -18.540 -0.413 9.685 1.00 77.94 91 GLN A C 1
ATOM 703 O O . GLN A 1 91 ? -17.495 0.189 9.424 1.00 77.94 91 GLN A O 1
ATOM 708 N N . ARG A 1 92 ? -18.518 -1.575 10.351 1.00 80.75 92 ARG A N 1
ATOM 709 C CA . ARG A 1 92 ? -17.275 -2.238 10.772 1.00 80.75 92 ARG A CA 1
ATOM 710 C C . ARG A 1 92 ? -16.486 -2.780 9.581 1.00 80.75 92 ARG A C 1
ATOM 712 O O . ARG A 1 92 ? -15.265 -2.864 9.690 1.00 80.75 92 ARG A O 1
ATOM 719 N N . TRP A 1 93 ? -17.158 -3.117 8.478 1.00 84.56 93 TRP A N 1
ATOM 720 C CA . TRP A 1 93 ? -16.515 -3.681 7.297 1.00 84.56 93 TRP A CA 1
ATOM 721 C C . TRP A 1 93 ? -15.610 -2.672 6.583 1.00 84.56 93 TRP A C 1
ATOM 723 O O . TRP A 1 93 ? -14.407 -2.925 6.551 1.00 84.56 93 TRP A O 1
ATOM 733 N N . PRO A 1 94 ? -16.081 -1.487 6.138 1.00 83.25 94 PRO A N 1
ATOM 734 C CA . PRO A 1 94 ? -15.196 -0.492 5.528 1.00 83.25 94 PRO A CA 1
ATOM 735 C C . PRO A 1 94 ? -14.033 -0.085 6.434 1.00 83.25 94 PRO A C 1
ATOM 737 O O . PRO A 1 94 ? -12.923 0.128 5.968 1.00 83.25 94 PRO A O 1
ATOM 740 N N . ALA A 1 95 ? -14.241 -0.050 7.755 1.00 81.81 95 ALA A N 1
ATOM 741 C CA . ALA A 1 95 ? -13.178 0.275 8.704 1.00 81.81 95 ALA A CA 1
ATOM 742 C C . ALA A 1 95 ? -12.017 -0.741 8.738 1.00 81.81 95 ALA A C 1
ATOM 744 O O . ALA A 1 95 ? -10.971 -0.429 9.308 1.00 81.81 95 ALA A O 1
ATOM 745 N N . ARG A 1 96 ? -12.208 -1.950 8.197 1.00 86.44 96 ARG A N 1
ATOM 746 C CA . ARG A 1 96 ? -11.236 -3.053 8.230 1.00 86.44 96 ARG A CA 1
ATOM 747 C C . ARG A 1 96 ? -10.845 -3.564 6.842 1.00 86.44 96 ARG A C 1
ATOM 749 O O . ARG A 1 96 ? -9.740 -4.066 6.684 1.00 86.44 96 ARG A O 1
ATOM 756 N N . ALA A 1 97 ? -11.750 -3.463 5.875 1.00 88.19 97 ALA A N 1
ATOM 757 C CA . ALA A 1 97 ? -11.590 -3.973 4.521 1.00 88.19 97 ALA A CA 1
ATOM 758 C C . ALA A 1 97 ? -11.123 -2.906 3.524 1.00 88.19 97 ALA A C 1
ATOM 760 O O . ALA A 1 97 ? -10.648 -3.274 2.458 1.00 88.19 97 ALA A O 1
ATOM 761 N N . ASP A 1 98 ? -11.229 -1.612 3.849 1.00 89.12 98 ASP A N 1
ATOM 762 C CA . ASP A 1 98 ? -10.749 -0.538 2.975 1.00 89.12 98 ASP A CA 1
ATOM 763 C C . ASP A 1 98 ? -9.206 -0.455 3.018 1.00 89.12 98 ASP A C 1
ATOM 765 O O . ASP A 1 98 ? -8.671 -0.002 4.039 1.00 89.12 98 ASP A O 1
ATOM 769 N N . PRO A 1 99 ? -8.472 -0.865 1.958 1.00 87.50 99 PRO A N 1
ATOM 770 C CA . PRO A 1 99 ? -7.008 -0.787 1.907 1.00 87.50 99 PRO A CA 1
ATOM 771 C C . PRO A 1 99 ? -6.485 0.612 2.230 1.00 87.50 99 PRO A C 1
ATOM 773 O O . PRO A 1 99 ? -5.593 0.771 3.065 1.00 87.50 99 PRO A O 1
ATOM 776 N N . PHE A 1 100 ? -7.081 1.641 1.632 1.00 86.62 100 PHE A N 1
ATOM 777 C CA . PHE A 1 100 ? -6.655 3.025 1.818 1.00 86.62 100 PHE A CA 1
ATOM 778 C C . PHE A 1 100 ? -6.993 3.542 3.218 1.00 86.62 100 PHE A C 1
ATOM 780 O O . PHE A 1 100 ? -6.215 4.290 3.811 1.00 86.62 100 PHE A O 1
ATOM 787 N N . GLY A 1 101 ? -8.121 3.104 3.783 1.00 83.44 101 GLY A N 1
ATOM 788 C CA . GLY A 1 101 ? -8.512 3.420 5.155 1.00 83.44 101 GLY A CA 1
ATOM 789 C C . GLY A 1 101 ? -7.568 2.812 6.191 1.00 83.44 101 GLY A C 1
ATOM 790 O O . GLY A 1 101 ? -7.143 3.505 7.119 1.00 83.44 101 GLY A O 1
ATOM 791 N N . VAL A 1 102 ? -7.202 1.537 6.020 1.00 85.12 102 VAL A N 1
ATOM 792 C CA . VAL A 1 102 ? -6.248 0.839 6.896 1.00 85.12 102 VAL A CA 1
ATOM 793 C C . VAL A 1 102 ? -4.851 1.441 6.761 1.00 85.12 102 VAL A C 1
ATOM 795 O O . VAL A 1 102 ? -4.200 1.690 7.776 1.00 85.12 102 VAL A O 1
ATOM 798 N N . TYR A 1 103 ? -4.418 1.748 5.537 1.00 84.12 103 TYR A N 1
ATOM 799 C CA . TYR A 1 103 ? -3.137 2.403 5.294 1.00 84.12 103 TYR A CA 1
ATOM 800 C C . TYR A 1 103 ? -3.077 3.800 5.923 1.00 84.12 103 TYR A C 1
ATOM 802 O O . TYR A 1 103 ? -2.186 4.074 6.723 1.00 84.12 103 TYR A O 1
ATOM 810 N N . SER A 1 104 ? -4.073 4.653 5.663 1.00 83.31 104 SER A N 1
ATOM 811 C CA . SER A 1 104 ? -4.183 5.990 6.267 1.00 83.31 104 SER A CA 1
ATOM 812 C C . SER A 1 104 ? -4.189 5.926 7.798 1.00 83.31 104 SER A C 1
ATOM 814 O O . SER A 1 104 ? -3.560 6.755 8.453 1.00 83.31 104 SER A O 1
ATOM 816 N N . MET A 1 105 ? -4.835 4.911 8.385 1.00 83.94 105 MET A N 1
ATOM 817 C CA . MET A 1 105 ? -4.818 4.676 9.829 1.00 83.94 105 MET A CA 1
ATOM 818 C C . MET A 1 105 ? -3.431 4.290 10.347 1.00 83.94 105 MET A C 1
ATOM 820 O O . MET A 1 105 ? -3.006 4.848 11.357 1.00 83.94 105 MET A O 1
ATOM 824 N N . ALA A 1 106 ? -2.711 3.397 9.667 1.00 83.38 106 ALA A N 1
ATOM 825 C CA . ALA A 1 106 ? -1.349 3.031 10.053 1.00 83.38 106 ALA A CA 1
ATOM 826 C C . ALA A 1 106 ? -0.407 4.245 9.989 1.00 83.38 106 ALA A C 1
ATOM 828 O O . ALA A 1 106 ? 0.264 4.557 10.969 1.00 83.38 106 ALA A O 1
ATOM 829 N N . VAL A 1 107 ? -0.444 4.987 8.880 1.00 81.88 107 VAL A N 1
ATOM 830 C CA . VAL A 1 107 ? 0.348 6.206 8.652 1.00 81.88 107 VAL A CA 1
ATOM 831 C C . VAL A 1 107 ? 0.043 7.279 9.699 1.00 81.88 107 VAL A C 1
ATOM 833 O O . VAL A 1 107 ? 0.957 7.890 10.242 1.00 81.88 107 VAL A O 1
ATOM 836 N N . SER A 1 108 ? -1.230 7.458 10.064 1.00 79.44 108 SER A N 1
ATOM 837 C CA . SER A 1 108 ? -1.632 8.447 11.072 1.00 79.44 108 SER A CA 1
ATOM 838 C C . SER A 1 108 ? -1.040 8.225 12.463 1.00 79.44 108 SER A C 1
ATOM 840 O O . SER A 1 108 ? -1.062 9.139 13.284 1.00 79.44 108 SER A O 1
ATOM 842 N N . ARG A 1 109 ? -0.499 7.034 12.756 1.00 81.62 109 ARG A N 1
ATOM 843 C CA . ARG A 1 109 ? 0.168 6.766 14.038 1.00 81.62 109 ARG A CA 1
ATOM 844 C C . ARG A 1 109 ? 1.516 7.459 14.180 1.00 81.62 109 ARG A C 1
ATOM 846 O O . ARG A 1 109 ? 1.979 7.567 15.304 1.00 81.62 109 ARG A O 1
ATOM 853 N N . LEU A 1 110 ? 2.088 7.951 13.083 1.00 80.00 110 LEU A N 1
ATOM 854 C CA . LEU A 1 110 ? 3.264 8.821 13.083 1.00 80.00 110 LEU A CA 1
ATOM 855 C C . LEU A 1 110 ? 2.905 10.311 13.156 1.00 80.00 110 LEU A C 1
ATOM 857 O O . LEU A 1 110 ? 3.780 11.152 12.976 1.00 80.00 110 LEU A O 1
ATOM 861 N N . SER A 1 111 ? 1.636 10.654 13.395 1.00 78.19 111 SER A N 1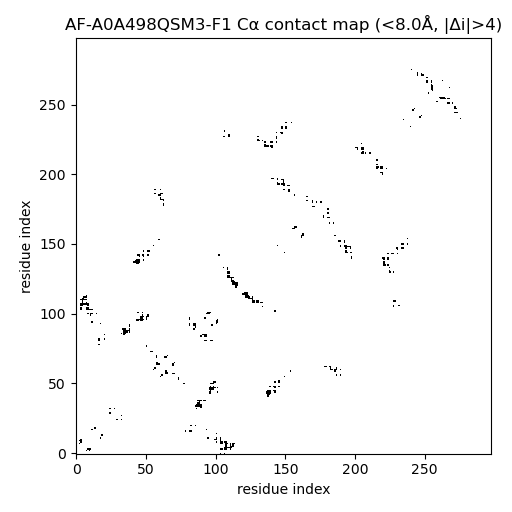
ATOM 862 C CA . SER A 1 111 ? 1.234 12.051 13.523 1.00 78.19 111 SER A CA 1
ATOM 863 C C . SER A 1 111 ? 1.777 12.677 14.807 1.00 78.19 111 SER A C 1
ATOM 865 O O . SER A 1 111 ? 1.517 12.139 15.886 1.00 78.19 111 SER A O 1
ATOM 867 N N . PRO A 1 112 ? 2.475 13.830 14.726 1.00 73.25 112 PRO A N 1
ATOM 868 C CA . PRO A 1 112 ? 2.932 14.562 15.907 1.00 73.25 112 PRO A CA 1
ATOM 869 C C . PRO A 1 112 ? 1.770 15.234 16.652 1.00 73.25 112 PRO A C 1
ATOM 871 O O . PRO A 1 112 ? 1.925 15.629 17.805 1.00 73.25 112 PRO A O 1
ATOM 874 N N . PHE A 1 113 ? 0.604 15.348 16.005 1.00 74.75 113 PHE A N 1
ATOM 875 C CA . PHE A 1 113 ? -0.632 15.852 16.590 1.00 74.75 113 PHE A CA 1
ATOM 876 C C . PHE A 1 113 ? -1.531 14.686 16.995 1.00 74.75 113 PHE A C 1
ATOM 878 O O . PHE A 1 113 ? -1.899 13.856 16.154 1.00 74.75 113 PHE A O 1
ATOM 885 N N . TRP A 1 114 ? -1.951 14.646 18.259 1.00 69.56 114 TRP A N 1
ATOM 886 C CA . TRP A 1 114 ? -2.964 13.697 18.723 1.00 69.56 114 TRP A CA 1
ATOM 887 C C . TRP A 1 114 ? -3.962 14.352 19.664 1.00 69.56 114 TRP A C 1
ATOM 889 O O . TRP A 1 114 ? -3.698 15.379 20.276 1.00 69.56 114 TRP A O 1
ATOM 899 N N . ARG A 1 115 ? -5.133 13.732 19.806 1.00 69.25 115 ARG A N 1
ATOM 900 C CA . ARG A 1 115 ? -6.118 14.133 20.812 1.00 69.25 115 ARG A CA 1
ATOM 901 C C . ARG A 1 115 ? -5.908 13.349 22.095 1.00 69.25 115 ARG A C 1
ATOM 903 O O . ARG A 1 115 ? -5.898 12.115 22.068 1.00 69.25 115 ARG A O 1
ATOM 910 N N . ASN A 1 116 ? -5.779 14.054 23.213 1.00 68.44 116 ASN A N 1
ATOM 911 C CA . ASN A 1 116 ? -5.819 13.425 24.522 1.00 68.44 116 ASN A CA 1
ATOM 912 C C . ASN A 1 116 ? -7.229 12.856 24.761 1.00 68.44 116 ASN A C 1
ATOM 914 O O . ASN A 1 116 ? -8.225 13.559 24.599 1.00 68.44 116 ASN A O 1
ATOM 918 N N . ARG A 1 117 ? -7.323 11.571 25.123 1.00 66.75 117 ARG A N 1
ATOM 919 C CA . ARG A 1 117 ? -8.612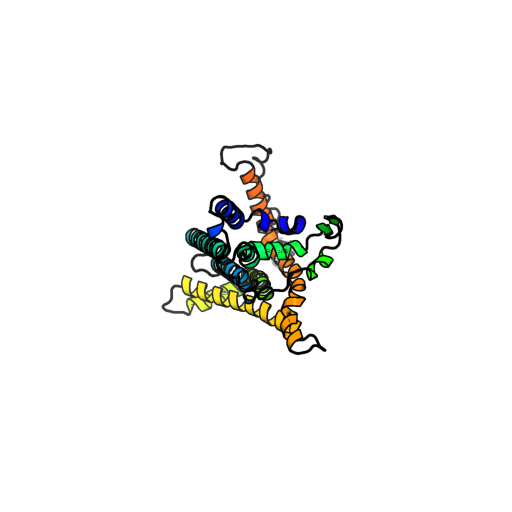 10.906 25.364 1.00 66.75 117 ARG A CA 1
ATOM 920 C C . ARG A 1 117 ? -9.316 11.402 26.625 1.00 66.75 117 ARG A C 1
ATOM 922 O O . ARG A 1 117 ? -10.533 11.285 26.676 1.00 66.75 117 ARG A O 1
ATOM 929 N N . SER A 1 118 ? -8.585 11.928 27.610 1.00 70.88 118 SER A N 1
ATOM 930 C CA . SER A 1 118 ? -9.182 12.437 28.851 1.00 70.88 118 SER A CA 1
ATOM 931 C C . SER A 1 118 ? -9.643 13.890 28.733 1.00 70.88 118 SER A C 1
ATOM 933 O O . SER A 1 118 ? -10.719 14.215 29.217 1.00 70.88 118 SER A O 1
ATOM 935 N N . SER A 1 119 ? -8.870 14.755 28.067 1.00 71.81 119 SER A N 1
ATOM 936 C CA . SER A 1 119 ? -9.182 16.191 27.959 1.00 71.81 119 SER A CA 1
ATOM 937 C C . SER A 1 119 ? -9.782 16.620 26.617 1.00 71.81 119 SER A C 1
ATOM 939 O O . SER A 1 119 ? -10.211 17.760 26.477 1.00 71.81 119 SER A O 1
ATOM 941 N N . GLY A 1 120 ? -9.777 15.758 25.595 1.00 72.62 120 GLY A N 1
ATOM 942 C CA . GLY A 1 120 ? -10.254 16.075 24.241 1.00 72.62 120 GLY A CA 1
ATOM 943 C C . GLY A 1 120 ? -9.377 17.063 23.453 1.00 72.62 120 GLY A C 1
ATOM 944 O O . GLY A 1 120 ? -9.590 17.245 22.251 1.00 72.62 120 GLY A O 1
ATOM 945 N N . GLN A 1 121 ? -8.376 17.671 24.094 1.00 75.25 121 GLN A N 1
ATOM 946 C CA . GLN A 1 121 ? -7.491 18.666 23.494 1.00 75.25 121 GLN A CA 1
ATOM 947 C C . GLN A 1 121 ? -6.482 18.033 22.531 1.00 75.25 121 GLN A C 1
ATOM 949 O O . GLN A 1 121 ? -6.057 16.888 22.716 1.00 75.25 121 GLN A O 1
ATOM 954 N N . VAL A 1 122 ? -6.097 18.790 21.500 1.00 74.62 122 VAL A N 1
ATOM 955 C CA . VAL A 1 122 ? -5.009 18.415 20.591 1.00 74.62 122 VAL A CA 1
ATOM 956 C C . VAL A 1 122 ? -3.688 18.745 21.276 1.00 74.62 122 VAL A C 1
ATOM 958 O O . VAL A 1 122 ? -3.421 19.901 21.582 1.00 74.62 122 VAL A O 1
ATOM 961 N N . VAL A 1 123 ? -2.886 17.720 21.534 1.00 75.62 123 VAL A N 1
ATOM 962 C CA . VAL A 1 123 ? -1.565 17.816 22.152 1.00 75.62 123 VAL A CA 1
ATOM 963 C C . VAL A 1 123 ? -0.514 17.481 21.096 1.00 75.62 123 VAL A C 1
ATOM 965 O O . VAL A 1 123 ? -0.734 16.622 20.235 1.00 75.62 123 VAL A O 1
ATOM 968 N N . VAL A 1 124 ? 0.610 18.192 21.161 1.00 79.06 124 VAL A N 1
ATOM 969 C CA . VAL A 1 124 ? 1.782 17.982 20.308 1.00 79.06 124 VAL A CA 1
ATOM 970 C C . VAL A 1 124 ? 2.846 17.224 21.087 1.00 79.06 124 VAL A C 1
ATOM 972 O O . VAL A 1 124 ? 3.075 17.488 22.266 1.00 79.06 124 VAL A O 1
ATOM 975 N N . GLY A 1 125 ? 3.548 16.323 20.415 1.00 73.81 125 GLY A N 1
ATOM 976 C CA . GLY A 1 125 ? 4.773 15.728 20.933 1.00 73.81 125 GLY A CA 1
ATOM 977 C C . GLY A 1 125 ? 5.246 14.552 20.091 1.00 73.81 125 GLY A C 1
ATOM 978 O O . GLY A 1 125 ? 5.016 14.518 18.884 1.00 73.81 125 GLY A O 1
ATOM 979 N N . ASN A 1 126 ? 5.960 13.611 20.707 1.00 76.69 126 ASN A N 1
ATOM 980 C CA . ASN A 1 126 ? 6.744 12.651 19.940 1.00 76.69 126 ASN A CA 1
ATOM 981 C C . ASN A 1 126 ? 5.852 11.668 19.134 1.00 76.69 126 ASN A C 1
ATOM 983 O O . ASN A 1 126 ? 5.118 10.884 19.747 1.00 76.69 126 ASN A O 1
ATOM 987 N N . PRO A 1 127 ? 5.957 11.642 17.787 1.00 73.88 127 PRO A N 1
ATOM 988 C CA . PRO A 1 127 ? 5.149 10.775 16.923 1.00 73.88 127 PRO A CA 1
ATOM 989 C C . PRO A 1 127 ? 5.363 9.275 17.182 1.00 73.88 127 PRO A C 1
ATOM 991 O O . PRO A 1 127 ? 4.471 8.467 16.930 1.00 73.88 127 PRO A O 1
ATOM 994 N N . PHE A 1 128 ? 6.512 8.876 17.734 1.00 74.00 128 PHE A N 1
ATOM 995 C CA . PHE A 1 128 ? 6.805 7.474 18.038 1.00 74.00 128 PHE A CA 1
ATOM 996 C C . PHE A 1 128 ? 6.015 6.943 19.244 1.00 74.00 128 PHE A C 1
ATOM 998 O O . PHE A 1 128 ? 5.731 5.745 19.309 1.00 74.00 128 PHE A O 1
ATOM 1005 N N . ASN A 1 129 ? 5.574 7.818 20.154 1.00 73.06 129 ASN A N 1
ATOM 1006 C CA . ASN A 1 129 ? 4.846 7.421 21.366 1.00 73.06 129 ASN A CA 1
ATOM 1007 C C . ASN A 1 129 ? 3.475 6.802 21.057 1.00 73.06 129 ASN A C 1
ATOM 1009 O O . ASN A 1 129 ? 2.907 6.089 21.883 1.00 73.06 129 ASN A O 1
ATOM 1013 N N . HIS A 1 130 ? 2.925 7.066 19.869 1.00 74.31 130 HIS A N 1
ATOM 1014 C CA . HIS A 1 130 ? 1.589 6.619 19.494 1.00 74.31 130 HIS A CA 1
ATOM 1015 C C . HIS A 1 130 ? 1.576 5.344 18.639 1.00 74.31 130 HIS A C 1
ATOM 1017 O O . HIS A 1 130 ? 0.512 4.748 18.447 1.00 74.31 130 HIS A O 1
ATOM 1023 N N . LEU A 1 131 ? 2.734 4.873 18.173 1.00 77.69 131 LEU A N 1
ATOM 1024 C CA . LEU A 1 131 ? 2.856 3.655 17.369 1.00 77.69 131 LEU A CA 1
ATOM 1025 C C . LEU A 1 131 ? 2.260 2.405 18.046 1.00 77.69 131 LEU A C 1
ATOM 1027 O O . LEU A 1 131 ? 1.513 1.687 17.372 1.00 77.69 131 LEU A O 1
ATOM 1031 N N . PRO A 1 132 ? 2.444 2.171 19.365 1.00 78.56 132 PRO A N 1
ATOM 1032 C CA . PRO A 1 132 ? 1.859 1.010 20.044 1.00 78.56 132 PRO A CA 1
ATOM 1033 C C . PRO A 1 132 ? 0.324 1.009 20.096 1.00 78.56 132 PRO A C 1
ATOM 1035 O O . PRO A 1 132 ? -0.287 -0.014 20.386 1.00 78.56 132 PRO A O 1
ATOM 1038 N N . SER A 1 133 ? -0.333 2.135 19.792 1.00 77.50 133 SER A N 1
ATOM 1039 C CA . SER A 1 133 ? -1.800 2.230 19.770 1.00 77.50 133 SER A CA 1
ATOM 1040 C C . SER A 1 133 ? -2.447 1.648 18.502 1.00 77.50 133 SER A C 1
ATOM 1042 O O . SER A 1 133 ? -3.676 1.702 18.340 1.00 77.50 133 SER A O 1
ATOM 1044 N N . LEU A 1 134 ? -1.639 1.108 17.581 1.00 80.06 134 LEU A N 1
ATOM 1045 C CA . LEU A 1 134 ? -2.112 0.393 16.403 1.00 80.06 134 LEU A CA 1
ATOM 1046 C C . LEU A 1 134 ? -2.974 -0.810 16.832 1.00 80.06 134 LEU A C 1
ATOM 1048 O O . LEU A 1 134 ? -2.493 -1.683 17.552 1.00 80.06 134 LEU A O 1
ATOM 1052 N N . PRO A 1 135 ? -4.238 -0.917 16.381 1.00 81.50 135 PRO A N 1
ATOM 1053 C CA . PRO A 1 135 ? -5.063 -2.063 16.729 1.00 81.50 135 PRO A CA 1
ATOM 1054 C C . PRO A 1 135 ? -4.498 -3.329 16.080 1.00 81.50 135 PRO A C 1
ATOM 1056 O O . PRO A 1 135 ? -4.579 -3.489 14.859 1.00 81.50 135 PRO A O 1
ATOM 1059 N N . VAL A 1 136 ? -3.959 -4.229 16.901 1.00 85.81 136 VAL A N 1
ATOM 1060 C CA . VAL A 1 136 ? -3.418 -5.518 16.462 1.00 85.81 136 VAL A CA 1
ATOM 1061 C C . VAL A 1 136 ? -4.572 -6.419 16.035 1.00 85.81 136 VAL A C 1
ATOM 1063 O O . VAL A 1 136 ? -5.395 -6.836 16.849 1.00 85.81 136 VAL A O 1
ATOM 1066 N N . ARG A 1 137 ? -4.665 -6.692 14.733 1.00 87.75 137 ARG A N 1
ATOM 1067 C CA . ARG A 1 137 ? -5.683 -7.570 14.139 1.00 87.75 137 ARG A CA 1
ATOM 1068 C C . ARG A 1 137 ? -5.039 -8.492 13.101 1.00 87.75 137 ARG A C 1
ATOM 1070 O O . ARG A 1 137 ? -4.020 -8.112 12.512 1.00 87.75 137 ARG A O 1
ATOM 1077 N N . PRO A 1 138 ? -5.629 -9.672 12.824 1.00 88.06 138 PRO A N 1
ATOM 1078 C CA . PRO A 1 138 ? -5.154 -10.551 11.757 1.00 88.06 138 PRO A CA 1
ATOM 1079 C C . PRO A 1 138 ? -5.004 -9.785 10.437 1.00 88.06 138 PRO A C 1
ATOM 1081 O O . PRO A 1 138 ? -5.891 -9.024 10.071 1.00 88.06 138 PRO A O 1
ATOM 1084 N N . GLY A 1 139 ? -3.886 -9.956 9.731 1.00 89.19 139 GLY A N 1
ATOM 1085 C CA . G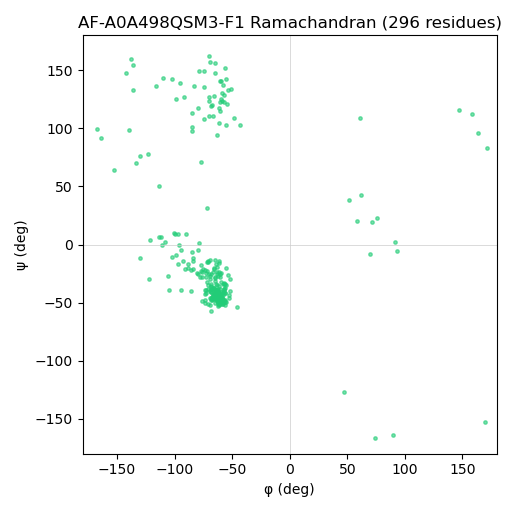LY A 1 139 ? -3.627 -9.275 8.454 1.00 89.19 139 GLY A CA 1
ATOM 1086 C C . GLY A 1 139 ? -2.862 -7.948 8.542 1.00 89.19 139 GLY A C 1
ATOM 1087 O O . GLY A 1 139 ? -2.476 -7.436 7.500 1.00 89.19 139 GLY A O 1
ATOM 1088 N N . VAL A 1 140 ? -2.564 -7.412 9.736 1.00 91.94 140 VAL A N 1
ATOM 1089 C CA . VAL A 1 140 ? -1.755 -6.177 9.852 1.00 91.94 140 VAL A CA 1
ATOM 1090 C C . VAL A 1 140 ? -0.346 -6.342 9.265 1.00 91.94 140 VAL A C 1
ATOM 1092 O O . VAL A 1 140 ? 0.096 -5.505 8.488 1.00 91.94 140 VAL A O 1
ATOM 1095 N N . VAL A 1 141 ? 0.323 -7.463 9.556 1.00 94.62 141 VAL A N 1
ATOM 1096 C CA . VAL A 1 141 ? 1.654 -7.776 9.006 1.00 94.62 141 VAL A CA 1
ATOM 1097 C C . VAL A 1 141 ? 1.581 -7.956 7.494 1.00 94.62 141 VAL A C 1
ATOM 1099 O O . VAL A 1 141 ? 2.441 -7.457 6.786 1.00 94.62 141 VAL A O 1
ATOM 1102 N N . MET A 1 142 ? 0.527 -8.608 6.992 1.00 95.44 142 MET A N 1
ATOM 1103 C CA . MET A 1 142 ? 0.310 -8.776 5.554 1.00 95.44 142 MET A CA 1
ATOM 1104 C C . MET A 1 142 ? 0.151 -7.420 4.861 1.00 95.44 142 MET A C 1
ATOM 1106 O O . MET A 1 142 ? 0.783 -7.190 3.843 1.00 95.44 142 MET A O 1
ATOM 1110 N N . MET A 1 143 ? -0.626 -6.501 5.439 1.00 94.38 143 MET A N 1
ATOM 1111 C CA . MET A 1 143 ? -0.794 -5.149 4.904 1.00 94.38 143 MET A CA 1
ATOM 1112 C C . MET A 1 143 ? 0.545 -4.403 4.818 1.00 94.38 143 MET A C 1
ATOM 1114 O O . MET A 1 143 ? 0.867 -3.825 3.785 1.00 94.38 143 MET A O 1
ATOM 1118 N N . LEU A 1 144 ? 1.342 -4.441 5.889 1.00 94.38 144 LEU A N 1
ATOM 1119 C CA . LEU A 1 144 ? 2.651 -3.780 5.929 1.00 94.38 144 LEU A CA 1
ATOM 1120 C C . LEU A 1 144 ? 3.666 -4.452 4.997 1.00 94.38 144 LEU A C 1
ATOM 1122 O O . LEU A 1 144 ? 4.459 -3.758 4.368 1.00 94.38 144 LEU A O 1
ATOM 1126 N N . ALA A 1 145 ? 3.613 -5.778 4.866 1.00 96.62 145 ALA A N 1
ATOM 1127 C CA . ALA A 1 145 ? 4.453 -6.531 3.945 1.00 96.62 145 ALA A CA 1
ATOM 1128 C C . ALA A 1 145 ? 4.099 -6.258 2.481 1.00 96.62 145 ALA A C 1
ATOM 1130 O O . ALA A 1 145 ? 5.008 -6.128 1.671 1.00 96.62 145 ALA A O 1
ATOM 1131 N N . VAL A 1 146 ? 2.809 -6.117 2.148 1.00 96.62 146 VAL A N 1
ATOM 1132 C CA . VAL A 1 146 ? 2.378 -5.682 0.813 1.00 96.62 146 VAL A CA 1
ATOM 1133 C C . VAL A 1 146 ? 2.925 -4.286 0.535 1.00 96.62 146 VAL A C 1
ATOM 1135 O O . VAL A 1 146 ? 3.613 -4.123 -0.458 1.00 96.62 146 VAL A O 1
ATOM 1138 N N . LEU A 1 147 ? 2.716 -3.316 1.434 1.00 93.62 147 LEU A N 1
ATOM 1139 C CA . LEU A 1 147 ? 3.198 -1.938 1.256 1.00 93.62 147 LEU A CA 1
ATOM 1140 C C . LEU A 1 147 ? 4.719 -1.850 1.066 1.00 93.62 147 LEU A C 1
ATOM 1142 O O . LEU A 1 147 ? 5.194 -1.205 0.134 1.00 93.62 147 LEU A O 1
ATOM 1146 N N . LEU A 1 148 ? 5.490 -2.474 1.961 1.00 95.00 148 LEU A N 1
ATOM 1147 C CA . LEU A 1 148 ? 6.950 -2.404 1.909 1.00 95.00 148 LEU A CA 1
ATOM 1148 C C . LEU A 1 148 ? 7.513 -3.251 0.767 1.00 95.00 148 LEU A C 1
ATOM 1150 O O . LEU A 1 148 ? 8.344 -2.773 0.002 1.00 95.00 148 LEU A O 1
ATOM 1154 N N . GLY A 1 149 ? 7.051 -4.497 0.644 1.00 96.00 149 GLY A N 1
ATOM 1155 C CA . GLY A 1 149 ? 7.535 -5.448 -0.350 1.00 96.00 149 GLY A CA 1
ATOM 1156 C C . GLY A 1 149 ? 7.219 -5.009 -1.773 1.00 96.00 149 GLY A C 1
ATOM 1157 O O . GLY A 1 149 ? 8.080 -5.122 -2.639 1.00 96.00 149 GLY A O 1
ATOM 1158 N N . SER A 1 150 ? 6.036 -4.441 -2.019 1.00 95.06 150 SER A N 1
ATOM 1159 C CA . SER A 1 150 ? 5.695 -3.949 -3.350 1.00 95.06 150 SER A CA 1
ATOM 1160 C C . SER A 1 150 ? 6.496 -2.720 -3.749 1.00 95.06 150 SER A C 1
ATOM 1162 O O . SER A 1 150 ? 6.940 -2.639 -4.886 1.00 95.06 150 SER A O 1
ATOM 1164 N N . THR A 1 151 ? 6.726 -1.792 -2.816 1.00 92.81 151 THR A N 1
ATOM 1165 C CA . THR A 1 151 ? 7.559 -0.611 -3.077 1.00 92.81 151 THR A CA 1
ATOM 1166 C C . THR A 1 151 ? 9.004 -1.032 -3.338 1.00 92.81 151 THR A C 1
ATOM 1168 O O . THR A 1 151 ? 9.621 -0.557 -4.281 1.00 92.81 151 THR A O 1
ATOM 1171 N N . ALA A 1 152 ? 9.536 -1.977 -2.555 1.00 93.88 152 ALA A N 1
ATOM 1172 C CA . ALA A 1 152 ? 10.885 -2.502 -2.762 1.00 93.88 152 ALA A CA 1
ATOM 1173 C C . ALA A 1 152 ? 11.019 -3.246 -4.100 1.00 93.88 152 ALA A C 1
ATOM 1175 O O . ALA A 1 152 ? 12.032 -3.103 -4.788 1.00 93.88 152 ALA A O 1
ATOM 1176 N N . PHE A 1 153 ? 9.995 -4.014 -4.487 1.00 95.38 153 PHE A N 1
ATOM 1177 C CA . PHE A 1 153 ? 9.951 -4.660 -5.794 1.00 95.38 153 PHE A CA 1
ATOM 1178 C C . PHE A 1 153 ? 9.886 -3.638 -6.928 1.00 95.38 153 PHE A C 1
ATOM 1180 O O . PHE A 1 153 ? 10.616 -3.793 -7.899 1.00 95.38 153 PHE A O 1
ATOM 1187 N N . ASP A 1 154 ? 9.074 -2.588 -6.803 1.00 92.62 154 ASP A N 1
ATOM 1188 C CA . ASP A 1 154 ? 8.991 -1.520 -7.801 1.00 92.62 154 ASP A CA 1
ATOM 1189 C C . ASP A 1 154 ? 10.372 -0.893 -8.052 1.00 92.62 154 ASP A C 1
ATOM 1191 O O . ASP A 1 154 ? 10.872 -0.921 -9.182 1.00 92.62 154 ASP A O 1
ATOM 1195 N N . SER A 1 155 ? 11.068 -0.481 -6.981 1.00 91.31 155 SER A N 1
ATOM 1196 C CA . SER A 1 155 ? 12.442 0.028 -7.072 1.00 91.31 155 SER A CA 1
ATOM 1197 C C . SER A 1 155 ? 13.379 -0.981 -7.746 1.00 91.31 155 SER A C 1
ATOM 1199 O O . SER A 1 155 ? 14.114 -0.627 -8.670 1.00 91.31 155 SER A O 1
ATOM 1201 N N . TYR A 1 156 ? 13.343 -2.249 -7.326 1.00 94.06 156 TYR A N 1
ATOM 1202 C CA . TYR A 1 156 ? 14.211 -3.293 -7.873 1.00 94.06 156 TYR A CA 1
ATOM 1203 C C . TYR A 1 156 ? 13.916 -3.603 -9.347 1.00 94.06 156 TYR A C 1
ATOM 1205 O O . TYR A 1 156 ? 14.845 -3.807 -10.133 1.00 94.06 156 TYR A O 1
ATOM 1213 N N . SER A 1 157 ? 12.644 -3.581 -9.746 1.00 92.56 157 SER A N 1
ATOM 1214 C CA . SER A 1 157 ? 12.195 -3.913 -11.098 1.00 92.56 157 SER A CA 1
ATOM 1215 C C . SER A 1 157 ? 12.661 -2.901 -12.153 1.00 92.56 157 SER A C 1
ATOM 1217 O O . SER A 1 157 ? 12.815 -3.241 -13.325 1.00 92.56 157 SER A O 1
ATOM 1219 N N . SER A 1 158 ? 12.960 -1.666 -11.739 1.00 89.06 158 SER A N 1
ATOM 1220 C CA . SER A 1 158 ? 13.537 -0.631 -12.607 1.00 89.06 158 SER A CA 1
ATOM 1221 C C . SER A 1 158 ? 15.044 -0.819 -12.873 1.00 89.06 158 SER A C 1
ATOM 1223 O O . SER A 1 158 ? 15.598 -0.268 -13.837 1.00 89.06 158 SER A O 1
ATOM 1225 N N . SER A 1 159 ? 15.726 -1.627 -12.051 1.00 93.38 159 SER A N 1
ATOM 1226 C CA . SER A 1 159 ? 17.176 -1.813 -12.130 1.00 93.38 159 SER A CA 1
ATOM 1227 C C . SER A 1 159 ? 17.609 -2.486 -13.445 1.00 93.38 159 SER A C 1
ATOM 1229 O O . SER A 1 159 ? 16.894 -3.346 -13.970 1.00 93.38 159 SER A O 1
ATOM 1231 N N . PRO A 1 160 ? 18.801 -2.157 -13.987 1.00 93.75 160 PRO A N 1
ATOM 1232 C CA . PRO A 1 160 ? 19.339 -2.846 -15.163 1.00 93.75 160 PRO A CA 1
ATOM 1233 C C . PRO A 1 160 ? 19.492 -4.356 -14.939 1.00 93.75 160 PRO A C 1
ATOM 1235 O O . PRO A 1 160 ? 19.273 -5.143 -15.854 1.00 93.75 160 PRO A O 1
ATOM 1238 N N . THR A 1 161 ? 19.821 -4.769 -13.711 1.00 94.38 161 THR A N 1
ATOM 1239 C CA . THR A 1 161 ? 19.970 -6.179 -13.336 1.00 94.38 161 THR A CA 1
ATOM 1240 C C . THR A 1 161 ? 18.671 -6.953 -13.529 1.00 94.38 161 THR A C 1
ATOM 1242 O O . THR A 1 161 ? 18.687 -8.002 -14.172 1.00 94.38 161 THR A O 1
ATOM 1245 N N . TRP A 1 162 ? 17.550 -6.430 -13.015 1.00 93.88 162 TRP A N 1
ATOM 1246 C CA . TRP A 1 162 ? 16.245 -7.066 -13.187 1.00 93.88 162 TRP A CA 1
ATOM 1247 C C . TRP A 1 162 ? 15.801 -7.062 -14.647 1.00 93.88 162 TRP A C 1
ATOM 1249 O O . TRP A 1 162 ? 15.381 -8.103 -15.140 1.00 93.88 162 TRP A O 1
ATOM 1259 N N . ARG A 1 163 ? 15.931 -5.931 -15.353 1.00 92.75 163 ARG A N 1
ATOM 1260 C CA . ARG A 1 163 ? 15.529 -5.828 -16.767 1.00 92.75 163 ARG A CA 1
ATOM 1261 C C . ARG A 1 163 ? 16.269 -6.839 -17.639 1.00 92.75 163 ARG A C 1
ATOM 1263 O O . ARG A 1 163 ? 15.634 -7.682 -18.255 1.00 92.75 163 ARG A O 1
ATOM 1270 N N . ASN A 1 164 ? 17.597 -6.881 -17.546 1.00 93.81 164 ASN A N 1
ATOM 1271 C CA . ASN A 1 164 ? 18.405 -7.837 -18.303 1.00 93.81 164 ASN A CA 1
ATOM 1272 C C . ASN A 1 164 ? 18.078 -9.300 -17.951 1.00 93.81 164 ASN A C 1
ATOM 1274 O O . ASN A 1 164 ? 18.152 -10.180 -18.804 1.00 93.81 164 ASN A O 1
ATOM 1278 N N . PHE A 1 165 ? 17.764 -9.589 -16.685 1.00 94.25 165 PHE A N 1
ATOM 1279 C CA . PHE A 1 165 ? 17.330 -10.919 -16.256 1.00 94.25 165 PHE A CA 1
ATOM 1280 C C . PHE A 1 165 ? 15.953 -11.286 -16.821 1.00 94.25 165 PHE A C 1
ATOM 1282 O O . PHE A 1 165 ? 15.787 -12.379 -17.361 1.00 94.25 165 PHE A O 1
ATOM 1289 N N . SER A 1 166 ? 14.998 -10.359 -16.736 1.00 92.06 166 SER A N 1
ATOM 1290 C CA . SER A 1 166 ? 13.641 -10.503 -17.255 1.00 92.06 166 SER A CA 1
ATOM 1291 C C . SER A 1 166 ? 13.633 -10.719 -18.761 1.00 92.06 166 SER A C 1
ATOM 1293 O O . SER A 1 166 ? 12.951 -11.626 -19.231 1.00 92.06 166 SER A O 1
ATOM 1295 N N . ASP A 1 167 ? 14.418 -9.946 -19.508 1.00 91.38 167 ASP A N 1
ATOM 1296 C CA . ASP A 1 167 ? 14.482 -10.029 -20.969 1.00 91.38 167 ASP A CA 1
ATOM 1297 C C . ASP A 1 167 ? 15.040 -11.388 -21.418 1.00 91.38 167 ASP A C 1
ATOM 1299 O O . ASP A 1 167 ? 14.465 -12.041 -22.288 1.00 91.38 167 ASP A O 1
ATOM 1303 N N . ARG A 1 168 ? 16.095 -11.889 -20.753 1.00 91.88 168 ARG A N 1
ATOM 1304 C CA . ARG A 1 168 ? 16.646 -13.231 -21.023 1.00 91.88 168 ARG A CA 1
ATOM 1305 C C . ARG A 1 168 ? 15.648 -14.350 -20.737 1.00 91.88 168 ARG A C 1
ATOM 1307 O O . ARG A 1 168 ? 15.551 -15.293 -21.516 1.00 91.88 168 ARG A O 1
ATOM 1314 N N . LEU A 1 169 ? 14.930 -14.270 -19.617 1.00 90.12 169 LEU A N 1
ATOM 1315 C CA . LEU A 1 169 ? 13.939 -15.284 -19.253 1.00 90.12 169 LEU A CA 1
ATOM 1316 C C . LEU A 1 169 ? 12.752 -15.260 -20.208 1.00 90.12 169 LEU A C 1
ATOM 1318 O O . LEU A 1 169 ? 12.382 -16.302 -20.737 1.00 90.12 169 LEU A O 1
ATOM 1322 N N . THR A 1 170 ? 12.211 -14.077 -20.483 1.00 89.62 170 THR A N 1
ATOM 1323 C CA . THR A 1 170 ? 11.051 -13.904 -21.366 1.00 89.62 170 THR A CA 1
ATOM 1324 C C . THR A 1 170 ? 11.376 -14.387 -22.782 1.00 89.62 170 THR A C 1
ATOM 1326 O O . THR A 1 170 ? 10.600 -15.151 -23.343 1.00 89.62 170 THR A O 1
ATOM 1329 N N . GLY A 1 171 ? 12.564 -14.061 -23.308 1.00 84.25 171 GLY A N 1
ATOM 1330 C CA . GLY A 1 171 ? 13.011 -14.508 -24.633 1.00 84.25 171 GLY A CA 1
ATOM 1331 C C . GLY A 1 171 ? 13.359 -15.998 -24.746 1.00 84.25 171 GLY A C 1
ATOM 1332 O O . GLY A 1 171 ? 13.468 -16.514 -25.854 1.00 84.25 171 GLY A O 1
ATOM 1333 N N . SER A 1 172 ? 13.527 -16.716 -23.629 1.00 85.00 172 SER A N 1
ATOM 1334 C CA . SER A 1 172 ? 13.777 -18.170 -23.647 1.00 85.00 172 SER A CA 1
ATOM 1335 C C . SER A 1 172 ? 12.494 -19.009 -23.629 1.00 85.00 172 SER A C 1
ATOM 1337 O O . SER A 1 172 ? 12.520 -20.190 -23.990 1.00 85.00 172 SER A O 1
ATOM 1339 N N . VAL A 1 173 ? 11.356 -18.408 -23.265 1.00 85.00 173 VAL A N 1
ATOM 1340 C CA . VAL A 1 173 ? 10.046 -19.070 -23.255 1.00 85.00 173 VAL A CA 1
ATOM 1341 C C . VAL A 1 173 ? 9.430 -19.000 -24.651 1.00 85.00 173 VAL A C 1
ATOM 1343 O O . VAL A 1 173 ? 8.868 -17.989 -25.060 1.00 85.00 173 VAL A O 1
ATOM 1346 N N . HIS A 1 174 ? 9.511 -20.104 -25.390 1.00 81.06 174 HIS A N 1
ATOM 1347 C CA . HIS A 1 174 ? 8.918 -20.210 -26.721 1.00 81.06 174 HIS A CA 1
ATOM 1348 C C . HIS A 1 174 ? 7.424 -20.564 -26.620 1.00 81.06 174 HIS A C 1
ATOM 1350 O O . HIS A 1 174 ? 7.042 -21.445 -25.852 1.00 81.06 174 HIS A O 1
ATOM 1356 N N . GLY A 1 175 ? 6.575 -19.897 -27.411 1.00 81.44 175 GLY A N 1
ATOM 1357 C CA . GLY A 1 175 ? 5.139 -20.205 -27.516 1.00 81.44 175 GLY A CA 1
ATOM 1358 C C . GLY A 1 175 ? 4.210 -19.442 -26.561 1.00 81.44 175 GLY A C 1
ATOM 1359 O O . GLY A 1 175 ? 3.000 -19.652 -26.609 1.00 81.44 175 GLY A O 1
ATOM 1360 N N . VAL A 1 176 ? 4.737 -18.535 -25.731 1.00 86.12 176 VAL A N 1
ATOM 1361 C CA . VAL A 1 176 ? 3.941 -17.638 -24.874 1.00 86.12 176 VAL A CA 1
ATOM 1362 C C . VAL A 1 176 ? 4.179 -16.186 -25.307 1.00 86.12 176 VAL A C 1
ATOM 1364 O O . VAL A 1 176 ? 5.330 -15.820 -25.530 1.00 86.12 176 VAL A O 1
ATOM 1367 N N . PRO A 1 177 ? 3.137 -15.337 -25.411 1.00 88.25 177 PRO A N 1
ATOM 1368 C CA . PRO A 1 177 ? 3.315 -13.905 -25.643 1.00 88.25 177 PRO A CA 1
ATOM 1369 C C . PRO A 1 177 ? 4.252 -13.273 -24.605 1.00 88.25 177 PRO A C 1
ATOM 1371 O O . PRO A 1 177 ? 4.062 -13.466 -23.401 1.00 88.25 177 PRO A O 1
ATOM 1374 N N . GLU A 1 178 ? 5.220 -12.471 -25.055 1.00 86.44 178 GLU A N 1
ATOM 1375 C CA . GLU A 1 178 ? 6.219 -11.834 -24.179 1.00 86.44 178 GLU A CA 1
ATOM 1376 C C . GLU A 1 178 ? 5.578 -11.014 -23.050 1.00 86.44 178 GLU A C 1
ATOM 1378 O O . GLU A 1 178 ? 6.061 -11.011 -21.918 1.00 86.44 178 GLU A O 1
ATOM 1383 N N . THR A 1 179 ? 4.438 -10.376 -23.324 1.00 87.94 179 THR A N 1
ATOM 1384 C CA . THR A 1 179 ? 3.669 -9.605 -22.336 1.00 87.94 179 THR A CA 1
ATOM 1385 C C . THR A 1 179 ? 3.167 -10.472 -21.182 1.00 87.94 179 THR A C 1
ATOM 1387 O O . THR A 1 179 ? 3.256 -10.074 -20.020 1.00 87.94 179 THR A O 1
ATOM 1390 N N . LEU A 1 180 ? 2.685 -11.683 -21.474 1.00 88.88 180 LEU A N 1
ATOM 1391 C CA . LEU A 1 180 ? 2.202 -12.626 -20.465 1.00 88.88 180 LEU A CA 1
ATOM 1392 C C . LEU A 1 180 ? 3.358 -13.227 -19.667 1.00 88.88 180 LEU A C 1
ATOM 1394 O O . LEU A 1 180 ? 3.268 -13.322 -18.443 1.00 88.88 180 LEU A O 1
ATOM 1398 N N . ALA A 1 181 ? 4.456 -13.583 -20.334 1.00 90.81 181 ALA A N 1
ATOM 1399 C CA . ALA A 1 181 ? 5.651 -14.093 -19.668 1.00 90.81 181 ALA A CA 1
ATOM 1400 C C . ALA A 1 181 ? 6.288 -13.030 -18.746 1.00 90.81 181 ALA A C 1
ATOM 1402 O O . ALA A 1 181 ? 6.599 -13.325 -17.589 1.00 90.81 181 ALA A O 1
ATOM 1403 N N . SER A 1 182 ? 6.379 -11.774 -19.196 1.00 91.00 182 SER A N 1
ATOM 1404 C CA . SER A 1 182 ? 6.853 -10.650 -18.378 1.00 91.00 182 SER A CA 1
ATOM 1405 C C . SER A 1 182 ? 5.924 -10.369 -17.191 1.00 91.00 182 SER A C 1
ATOM 1407 O O . SER A 1 182 ? 6.387 -10.213 -16.058 1.00 91.00 182 SER A O 1
ATOM 1409 N N . SER A 1 183 ? 4.605 -10.371 -17.416 1.00 93.25 183 SER A N 1
ATOM 1410 C CA . SER A 1 183 ? 3.600 -10.200 -16.359 1.00 93.25 183 SER A CA 1
ATOM 1411 C C . SER A 1 183 ? 3.690 -11.300 -15.296 1.00 93.25 183 SER A C 1
ATOM 1413 O O . SER A 1 183 ? 3.689 -11.012 -14.094 1.00 93.25 183 SER A O 1
ATOM 1415 N N . ALA A 1 184 ? 3.848 -12.560 -15.710 1.00 93.69 184 ALA A N 1
ATOM 1416 C CA . ALA A 1 184 ? 4.036 -13.682 -14.798 1.00 93.69 184 ALA A CA 1
ATOM 1417 C C . ALA A 1 184 ? 5.324 -13.526 -13.976 1.00 93.69 184 ALA A C 1
ATOM 1419 O O . ALA A 1 184 ? 5.292 -13.654 -12.751 1.00 93.69 184 ALA A O 1
ATOM 1420 N N . LEU A 1 185 ? 6.440 -13.168 -14.619 1.00 94.62 185 LEU A N 1
ATOM 1421 C CA . LEU A 1 185 ? 7.714 -12.964 -13.931 1.00 94.62 185 LEU A CA 1
ATOM 1422 C C . LEU A 1 185 ? 7.646 -11.810 -12.921 1.00 94.62 185 LEU A C 1
ATOM 1424 O O . LEU A 1 185 ? 8.116 -11.948 -11.789 1.00 94.62 185 LEU A O 1
ATOM 1428 N N . ARG A 1 186 ? 7.008 -10.692 -13.288 1.00 95.00 186 ARG A N 1
ATOM 1429 C CA . ARG A 1 186 ? 6.757 -9.562 -12.380 1.00 95.00 186 ARG A CA 1
ATOM 1430 C C . ARG A 1 186 ? 5.848 -9.951 -11.220 1.00 95.00 186 ARG A C 1
ATOM 1432 O O . ARG A 1 186 ? 6.101 -9.545 -10.091 1.00 95.00 186 ARG A O 1
ATOM 1439 N N . THR A 1 187 ? 4.834 -10.776 -11.471 1.00 96.19 187 THR A N 1
ATOM 1440 C CA . THR A 1 187 ? 3.939 -11.296 -10.427 1.00 96.19 187 THR A CA 1
ATOM 1441 C C . THR A 1 187 ? 4.707 -12.148 -9.420 1.00 96.19 187 THR A C 1
ATOM 1443 O O . THR A 1 187 ? 4.555 -11.960 -8.213 1.00 96.19 187 THR A O 1
ATOM 1446 N N . VAL A 1 188 ? 5.571 -13.047 -9.900 1.00 96.81 188 VAL A N 1
ATOM 1447 C CA . VAL A 1 188 ? 6.437 -13.865 -9.040 1.00 96.81 188 VAL A CA 1
ATOM 1448 C C . VAL A 1 188 ? 7.397 -12.979 -8.248 1.00 96.81 188 VAL A C 1
ATOM 1450 O O . VAL A 1 188 ? 7.489 -13.135 -7.034 1.00 96.81 188 VAL A O 1
ATOM 1453 N N . GLY A 1 189 ? 8.058 -12.016 -8.896 1.00 96.69 189 GLY A N 1
ATOM 1454 C CA . GLY A 1 189 ? 8.954 -11.069 -8.228 1.00 96.69 189 GLY A CA 1
ATOM 1455 C C . GLY A 1 189 ? 8.256 -10.284 -7.113 1.00 96.69 189 GLY A C 1
ATOM 1456 O O . GLY A 1 189 ? 8.741 -10.253 -5.982 1.00 96.69 189 GLY A O 1
ATOM 1457 N N . LEU A 1 190 ? 7.071 -9.739 -7.394 1.00 97.25 190 LEU A N 1
ATOM 1458 C CA . LEU A 1 190 ? 6.247 -9.034 -6.413 1.00 97.25 190 LEU A CA 1
ATOM 1459 C C . LEU A 1 190 ? 5.899 -9.927 -5.212 1.00 97.25 190 LEU A C 1
ATOM 1461 O O . LEU A 1 190 ? 6.077 -9.517 -4.063 1.00 97.25 190 LEU A O 1
ATOM 1465 N N . LEU A 1 191 ? 5.437 -11.157 -5.461 1.00 98.06 191 LEU A N 1
ATOM 1466 C CA . LEU A 1 191 ? 5.119 -12.115 -4.399 1.00 98.06 191 LEU A CA 1
ATOM 1467 C C . LEU A 1 191 ? 6.352 -12.467 -3.566 1.00 98.06 191 LEU A C 1
ATOM 1469 O O . LEU A 1 191 ? 6.264 -12.464 -2.341 1.00 98.06 191 LEU A O 1
ATOM 1473 N N . VAL A 1 192 ? 7.504 -12.706 -4.201 1.00 98.12 192 VAL A N 1
ATOM 1474 C CA . VAL A 1 192 ? 8.765 -13.011 -3.511 1.00 98.12 192 VAL A CA 1
ATOM 1475 C C . VAL A 1 192 ? 9.149 -11.882 -2.561 1.00 98.12 192 VAL A C 1
ATOM 1477 O O . VAL A 1 192 ? 9.403 -12.145 -1.389 1.00 98.12 192 VAL A O 1
ATOM 1480 N N . PHE A 1 193 ? 9.135 -10.627 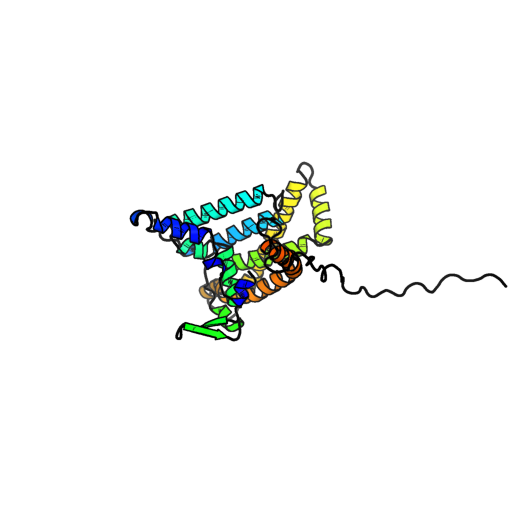-3.012 1.00 97.75 193 PHE A N 1
ATOM 1481 C CA . PHE A 1 193 ? 9.479 -9.489 -2.155 1.00 97.75 193 PHE A CA 1
ATOM 1482 C C . PHE A 1 193 ? 8.513 -9.337 -0.972 1.00 97.75 193 PHE A C 1
ATOM 1484 O O . PHE A 1 193 ? 8.950 -9.166 0.169 1.00 97.75 193 PHE A O 1
ATOM 1491 N N . ILE A 1 194 ? 7.203 -9.459 -1.211 1.00 97.75 194 ILE A N 1
ATOM 1492 C CA . ILE A 1 194 ? 6.188 -9.409 -0.147 1.00 97.75 194 ILE A CA 1
ATOM 1493 C C . ILE A 1 194 ? 6.394 -10.556 0.853 1.00 97.75 194 ILE A C 1
ATOM 1495 O O . ILE A 1 194 ? 6.357 -10.339 2.067 1.00 97.75 194 ILE A O 1
ATOM 1499 N N . SER A 1 195 ? 6.647 -11.772 0.364 1.00 98.12 195 SER A N 1
ATOM 1500 C CA . SER A 1 195 ? 6.911 -12.948 1.194 1.00 98.12 195 SER A CA 1
ATOM 1501 C C . SER A 1 195 ? 8.194 -12.803 2.004 1.00 98.12 195 SER A C 1
ATOM 1503 O O . SER A 1 195 ? 8.179 -13.121 3.190 1.00 98.12 195 SER A O 1
ATOM 1505 N N . VAL A 1 196 ? 9.276 -12.278 1.423 1.00 97.94 196 VAL A N 1
ATOM 1506 C CA . VAL A 1 196 ? 10.535 -12.018 2.135 1.00 97.94 196 VAL A CA 1
ATOM 1507 C C . VAL A 1 196 ? 10.299 -11.059 3.295 1.00 97.94 196 VAL A C 1
ATOM 1509 O O . VAL A 1 196 ? 10.706 -11.368 4.413 1.00 97.94 196 VAL A O 1
ATOM 1512 N N . VAL A 1 197 ? 9.584 -9.949 3.086 1.00 97.12 197 VAL A N 1
ATOM 1513 C CA . VAL A 1 197 ? 9.252 -9.010 4.172 1.00 97.12 197 VAL A CA 1
ATOM 1514 C C . VAL A 1 197 ? 8.384 -9.683 5.238 1.00 97.12 197 VAL A C 1
ATOM 1516 O O . VAL A 1 197 ? 8.698 -9.615 6.426 1.00 97.12 197 VAL A O 1
ATOM 1519 N N . ALA A 1 198 ? 7.311 -10.367 4.834 1.00 96.56 198 ALA A N 1
ATOM 1520 C CA . ALA A 1 198 ? 6.389 -11.013 5.764 1.00 96.56 198 ALA A CA 1
ATOM 1521 C C . ALA A 1 198 ? 7.073 -12.100 6.609 1.00 96.56 198 ALA A C 1
ATOM 1523 O O . ALA A 1 198 ? 6.863 -12.160 7.823 1.00 96.56 198 ALA A O 1
ATOM 1524 N N . VAL A 1 199 ? 7.885 -12.952 5.978 1.00 97.19 199 VAL A N 1
ATOM 1525 C CA . VAL A 1 199 ? 8.571 -14.077 6.622 1.00 97.19 199 VAL A CA 1
ATOM 1526 C C . VAL A 1 199 ? 9.721 -13.582 7.485 1.00 97.19 199 VAL A C 1
ATOM 1528 O O . VAL A 1 199 ? 9.755 -13.935 8.659 1.00 97.19 199 VAL A O 1
ATOM 1531 N N . SER A 1 200 ? 10.614 -12.734 6.964 1.00 96.75 200 SER A N 1
ATOM 1532 C CA . SER A 1 200 ? 11.760 -12.223 7.734 1.00 96.75 200 SER A CA 1
ATOM 1533 C C . SER A 1 200 ? 11.309 -11.480 8.990 1.00 96.75 200 SER A C 1
ATOM 1535 O O . SER A 1 200 ? 11.773 -11.791 10.085 1.00 96.75 200 SER A O 1
ATOM 1537 N N . PHE A 1 201 ? 10.324 -10.586 8.866 1.00 95.94 201 PHE A N 1
ATOM 1538 C CA . PHE A 1 201 ? 9.766 -9.872 10.008 1.00 95.94 201 PHE A CA 1
ATOM 1539 C C . PHE A 1 201 ? 9.079 -10.820 10.996 1.00 95.94 201 PHE A C 1
ATOM 1541 O O . PHE A 1 201 ? 9.296 -10.725 12.203 1.00 95.94 201 PHE A O 1
ATOM 1548 N N . SER A 1 202 ? 8.267 -11.763 10.503 1.00 94.94 202 SER A N 1
ATOM 1549 C CA . SER A 1 202 ? 7.563 -12.704 11.382 1.00 94.94 202 SER A CA 1
ATOM 1550 C C . SER A 1 202 ? 8.516 -13.651 12.106 1.00 94.94 202 SER A C 1
ATOM 1552 O O . SER A 1 202 ? 8.267 -13.979 13.264 1.00 94.94 202 SER A O 1
ATOM 1554 N N . LEU A 1 203 ? 9.588 -14.099 11.449 1.00 95.00 203 LEU A N 1
ATOM 1555 C CA . LEU A 1 203 ? 10.626 -14.928 12.058 1.00 95.00 203 LEU A CA 1
ATOM 1556 C C . LEU A 1 203 ? 11.411 -14.133 13.100 1.00 95.00 203 LEU A C 1
ATOM 1558 O O . LEU A 1 203 ? 11.544 -14.607 14.224 1.00 95.00 203 LEU A O 1
ATOM 1562 N N . ALA A 1 204 ? 11.837 -12.909 12.777 1.00 93.69 204 ALA A N 1
ATOM 1563 C CA . ALA A 1 204 ? 12.539 -12.034 13.713 1.00 93.69 204 ALA A CA 1
ATOM 1564 C C . ALA A 1 204 ? 11.692 -11.735 14.962 1.00 93.69 204 ALA A C 1
ATOM 1566 O O . ALA A 1 204 ? 12.162 -11.908 16.083 1.00 93.69 204 ALA A O 1
ATOM 1567 N N . ALA A 1 205 ? 10.413 -11.390 14.787 1.00 92.75 205 ALA A N 1
ATOM 1568 C CA . ALA A 1 205 ? 9.492 -11.157 15.899 1.00 92.75 205 ALA A CA 1
ATOM 1569 C C . ALA A 1 205 ? 9.217 -12.426 16.728 1.00 92.75 205 ALA A C 1
ATOM 1571 O O . ALA A 1 205 ? 8.932 -12.342 17.915 1.00 92.75 205 ALA A O 1
ATOM 1572 N N . ARG A 1 206 ? 9.287 -13.619 16.126 1.00 92.69 206 ARG A N 1
ATOM 1573 C CA . ARG A 1 206 ? 9.122 -14.904 16.832 1.00 92.69 206 ARG A CA 1
ATOM 1574 C C . ARG A 1 206 ? 10.405 -15.414 17.486 1.00 92.69 206 ARG A C 1
ATOM 1576 O O . ARG A 1 206 ? 10.330 -16.344 18.289 1.00 92.69 206 ARG A O 1
ATOM 1583 N N . ALA A 1 207 ? 11.556 -14.853 17.134 1.00 91.81 207 ALA A N 1
ATOM 1584 C CA . ALA A 1 207 ? 12.846 -15.206 17.712 1.00 91.81 207 ALA A CA 1
ATOM 1585 C C . ALA A 1 207 ? 13.087 -14.540 19.077 1.00 91.81 207 ALA A C 1
ATOM 1587 O O . ALA A 1 207 ? 14.079 -14.850 19.730 1.00 91.81 207 ALA A O 1
ATOM 1588 N N . THR A 1 208 ? 12.186 -13.661 19.533 1.00 87.94 208 THR A N 1
ATOM 1589 C CA . THR A 1 208 ? 12.245 -13.077 20.876 1.00 87.94 208 THR A CA 1
ATOM 1590 C C . THR A 1 208 ? 12.246 -14.184 21.937 1.00 87.94 208 THR A C 1
ATOM 1592 O O . THR A 1 208 ? 11.357 -15.042 21.961 1.00 87.94 208 THR A O 1
ATOM 1595 N N . GLY A 1 209 ? 13.289 -14.189 22.771 1.00 83.06 209 GLY A N 1
ATOM 1596 C CA . GLY A 1 209 ? 13.500 -15.185 23.819 1.00 83.06 209 GLY A CA 1
ATOM 1597 C C . GLY A 1 209 ? 12.503 -15.061 24.970 1.00 83.06 209 GLY A C 1
ATOM 1598 O O . GLY A 1 209 ? 11.869 -14.023 25.127 1.00 83.06 209 GLY A O 1
ATOM 1599 N N . ASP A 1 210 ? 12.396 -16.129 25.762 1.00 82.94 210 ASP A N 1
ATOM 1600 C CA . ASP A 1 210 ? 11.640 -16.169 27.025 1.00 82.94 210 ASP A CA 1
ATOM 1601 C C . ASP A 1 210 ? 10.123 -15.902 26.901 1.00 82.94 210 ASP A C 1
ATOM 1603 O O . ASP A 1 210 ? 9.506 -15.169 27.670 1.00 82.94 210 ASP A O 1
ATOM 1607 N N . VAL A 1 211 ? 9.497 -16.489 25.871 1.00 89.25 211 VAL A N 1
ATOM 1608 C CA . VAL A 1 211 ? 8.057 -16.350 25.605 1.00 89.25 211 VAL A CA 1
ATOM 1609 C C . VAL A 1 211 ? 7.423 -17.694 25.236 1.00 89.25 211 VAL A C 1
ATOM 1611 O O . VAL A 1 211 ? 7.907 -18.392 24.335 1.00 89.25 211 VAL A O 1
ATOM 1614 N N . ASP A 1 212 ? 6.284 -18.006 25.864 1.00 91.00 212 ASP A N 1
ATOM 1615 C CA . ASP A 1 212 ? 5.462 -19.184 25.569 1.00 91.00 212 ASP A CA 1
ATOM 1616 C C . ASP A 1 212 ? 5.021 -19.255 24.100 1.00 91.00 212 ASP A C 1
ATOM 1618 O O . ASP A 1 212 ? 4.782 -18.237 23.442 1.00 91.00 212 ASP A O 1
ATOM 1622 N N . ARG A 1 213 ? 4.806 -20.476 23.589 1.00 87.12 213 ARG A N 1
ATOM 1623 C CA . ARG A 1 213 ? 4.347 -20.737 22.208 1.00 87.12 213 ARG A CA 1
ATOM 1624 C C . ARG A 1 213 ? 3.168 -19.855 21.747 1.00 87.12 213 ARG A C 1
ATOM 1626 O O . ARG A 1 213 ? 3.314 -19.211 20.705 1.00 87.12 213 ARG A O 1
ATOM 1633 N N . PRO A 1 214 ? 2.022 -19.763 22.457 1.00 87.44 214 PRO A N 1
ATOM 1634 C CA . PRO A 1 214 ? 0.891 -18.946 22.003 1.00 87.44 214 PRO A CA 1
ATOM 1635 C C . PRO A 1 214 ? 1.242 -17.458 21.902 1.00 87.44 214 PRO A C 1
ATOM 1637 O O . PRO A 1 214 ? 0.866 -16.788 20.938 1.00 87.44 214 PRO A O 1
ATOM 1640 N N . ARG A 1 215 ? 2.016 -16.943 22.859 1.00 87.25 215 ARG A N 1
ATOM 1641 C CA . ARG A 1 215 ? 2.422 -15.538 22.886 1.00 87.25 215 ARG A CA 1
ATOM 1642 C C . ARG A 1 215 ? 3.441 -15.247 21.785 1.00 87.25 215 ARG A C 1
ATOM 1644 O O . ARG A 1 215 ? 3.273 -14.261 21.074 1.00 87.25 215 ARG A O 1
ATOM 1651 N N . ARG A 1 216 ? 4.373 -16.170 21.518 1.00 90.38 216 ARG A N 1
ATOM 1652 C CA . ARG A 1 216 ? 5.301 -16.115 20.377 1.00 90.38 216 ARG A CA 1
ATOM 1653 C C . ARG A 1 216 ? 4.569 -16.004 19.035 1.00 90.38 216 ARG A C 1
ATOM 1655 O O . ARG A 1 216 ? 4.952 -15.200 18.190 1.00 90.38 216 ARG A O 1
ATOM 1662 N N . HIS A 1 217 ? 3.477 -16.744 18.832 1.00 87.75 217 HIS A N 1
ATOM 1663 C CA . HIS A 1 217 ? 2.677 -16.636 17.603 1.00 87.75 217 HIS A CA 1
ATOM 1664 C C . HIS A 1 217 ? 2.002 -15.267 17.417 1.00 87.75 217 HIS A C 1
ATOM 1666 O O . HIS A 1 217 ? 1.795 -14.863 16.269 1.00 87.75 217 HIS A O 1
ATOM 1672 N N . ALA A 1 218 ? 1.693 -14.558 18.506 1.00 88.88 218 ALA A N 1
ATOM 1673 C CA . ALA A 1 218 ? 1.067 -13.237 18.484 1.00 88.88 218 ALA A CA 1
ATOM 1674 C C . ALA A 1 218 ? 2.068 -1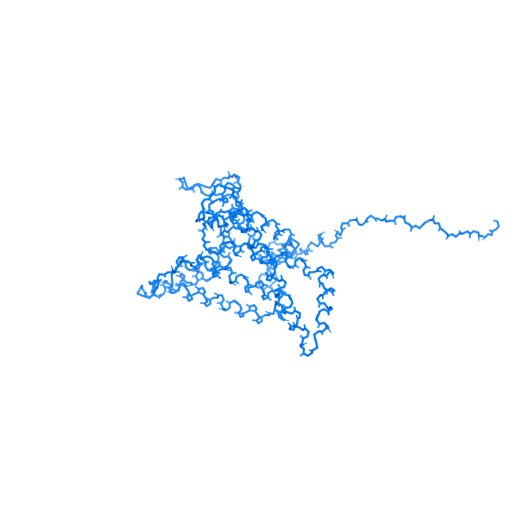2.077 18.302 1.00 88.88 218 ALA A C 1
ATOM 1676 O O . ALA A 1 218 ? 1.665 -11.002 17.844 1.00 88.88 218 ALA A O 1
ATOM 1677 N N . LEU A 1 219 ? 3.358 -12.291 18.601 1.00 92.06 219 LEU A N 1
ATOM 1678 C CA . LEU A 1 219 ? 4.404 -11.258 18.554 1.00 92.06 219 LEU A CA 1
ATOM 1679 C C . LEU A 1 219 ? 4.497 -10.501 17.220 1.00 92.06 219 LEU A C 1
ATOM 1681 O O . LEU A 1 219 ? 4.541 -9.273 17.274 1.00 92.06 219 LEU A O 1
ATOM 1685 N N . PRO A 1 220 ? 4.435 -11.136 16.029 1.00 92.81 220 PRO A N 1
ATOM 1686 C CA . PRO A 1 220 ? 4.492 -10.390 14.770 1.00 92.81 220 PRO A CA 1
ATOM 1687 C C . PRO A 1 220 ? 3.395 -9.323 14.663 1.00 92.81 220 PRO A C 1
ATOM 1689 O O . PRO A 1 220 ? 3.633 -8.216 14.192 1.00 92.81 220 PRO A O 1
ATOM 1692 N N . GLY A 1 221 ? 2.184 -9.625 15.139 1.00 90.75 221 GLY A N 1
ATOM 1693 C CA . GLY A 1 221 ? 1.096 -8.651 15.160 1.00 90.75 221 GLY A CA 1
ATOM 1694 C C . GLY A 1 221 ? 1.343 -7.519 16.158 1.00 90.75 221 GLY A C 1
ATOM 1695 O O . GLY A 1 221 ? 1.073 -6.364 15.840 1.00 90.75 221 GLY A O 1
ATOM 1696 N N . GLN A 1 222 ? 1.868 -7.845 17.341 1.00 90.75 222 GLN A N 1
ATOM 1697 C CA . GLN A 1 222 ? 2.148 -6.877 18.408 1.00 90.75 222 GLN A CA 1
ATOM 1698 C C . GLN A 1 222 ? 3.290 -5.924 18.037 1.00 90.75 222 GLN A C 1
ATOM 1700 O O . GLN A 1 222 ? 3.208 -4.734 18.314 1.00 90.75 222 GLN A O 1
ATOM 1705 N N . MET A 1 223 ? 4.307 -6.429 17.338 1.00 91.31 223 MET A N 1
ATOM 1706 C CA . MET A 1 223 ? 5.458 -5.648 16.887 1.00 91.31 223 MET A CA 1
ATOM 1707 C C . MET A 1 223 ? 5.212 -4.924 15.560 1.00 91.31 223 MET A C 1
ATOM 1709 O O . MET A 1 223 ? 6.048 -4.130 15.149 1.00 91.31 223 MET A O 1
ATOM 1713 N N . ALA A 1 224 ? 4.081 -5.148 14.879 1.00 90.94 224 ALA A N 1
ATOM 1714 C CA . ALA A 1 224 ? 3.794 -4.575 13.558 1.00 90.94 224 ALA A CA 1
ATOM 1715 C C . ALA A 1 224 ? 3.930 -3.041 13.509 1.00 90.94 224 ALA A C 1
ATOM 1717 O O . ALA A 1 224 ? 4.235 -2.473 12.463 1.00 90.94 224 ALA A O 1
ATOM 1718 N N . HIS A 1 225 ? 3.752 -2.359 14.642 1.00 89.31 225 HIS A N 1
ATOM 1719 C CA . HIS A 1 225 ? 3.946 -0.918 14.737 1.00 89.31 225 HIS A CA 1
ATOM 1720 C C . HIS A 1 225 ? 5.379 -0.458 14.398 1.00 89.31 225 HIS A C 1
ATOM 1722 O O . HIS A 1 225 ? 5.558 0.682 13.981 1.00 89.31 225 HIS A O 1
ATOM 1728 N N . SER A 1 226 ? 6.401 -1.313 14.560 1.00 90.88 226 SER A N 1
ATOM 1729 C CA . SER A 1 226 ? 7.807 -0.972 14.293 1.00 90.88 226 SER A CA 1
ATOM 1730 C C . SER A 1 226 ? 8.129 -0.928 12.799 1.00 90.88 226 SER A C 1
ATOM 1732 O O . SER A 1 226 ? 9.071 -0.252 12.397 1.00 90.88 226 SER A O 1
ATOM 1734 N N . LEU A 1 227 ? 7.315 -1.583 11.965 1.00 90.31 227 LEU A N 1
ATOM 1735 C CA . LEU A 1 227 ? 7.416 -1.514 10.507 1.00 90.31 227 LEU A CA 1
ATOM 1736 C C . LEU A 1 227 ? 6.846 -0.212 9.936 1.00 90.31 227 LEU A C 1
ATOM 1738 O O . LEU A 1 227 ? 7.221 0.171 8.832 1.00 90.31 227 LEU A O 1
ATOM 1742 N N . ILE A 1 228 ? 5.947 0.476 10.651 1.00 89.81 228 ILE A N 1
ATOM 1743 C CA . ILE A 1 228 ? 5.268 1.674 10.130 1.00 89.81 228 ILE A CA 1
ATOM 1744 C C . ILE A 1 228 ? 6.267 2.782 9.749 1.00 89.81 228 ILE A C 1
ATOM 1746 O O . ILE A 1 228 ? 6.170 3.260 8.618 1.00 89.81 228 ILE A O 1
ATOM 1750 N N . PRO A 1 229 ? 7.240 3.181 10.601 1.00 89.31 229 PRO A N 1
ATOM 1751 C CA . PRO A 1 229 ? 8.252 4.168 10.216 1.00 89.31 229 PRO A CA 1
ATOM 1752 C C . PRO A 1 229 ? 9.052 3.759 8.978 1.00 89.31 229 PRO A C 1
ATOM 1754 O O . PRO A 1 229 ? 9.301 4.596 8.117 1.00 89.31 229 PRO A O 1
ATOM 1757 N N . ILE A 1 230 ? 9.413 2.477 8.867 1.00 91.12 230 ILE A N 1
ATOM 1758 C CA . ILE A 1 230 ? 10.196 1.942 7.745 1.00 91.12 230 ILE A CA 1
ATOM 1759 C C . ILE A 1 230 ? 9.388 2.047 6.449 1.00 91.12 230 ILE A C 1
ATOM 1761 O O . ILE A 1 230 ? 9.865 2.604 5.465 1.00 91.12 230 ILE A O 1
ATOM 1765 N N . VAL A 1 231 ? 8.137 1.575 6.469 1.00 90.50 231 VAL A N 1
ATOM 1766 C CA . VAL A 1 231 ? 7.201 1.658 5.337 1.00 90.50 231 VAL A CA 1
ATOM 1767 C C . VAL A 1 231 ? 7.004 3.108 4.903 1.00 90.50 231 VAL A C 1
ATOM 1769 O O . VAL A 1 231 ? 7.095 3.416 3.719 1.00 90.50 231 VAL A O 1
ATOM 1772 N N . VAL A 1 232 ? 6.735 4.007 5.853 1.00 86.38 232 VAL A N 1
ATOM 1773 C CA . VAL A 1 232 ? 6.479 5.422 5.559 1.00 86.38 232 VAL A CA 1
ATOM 1774 C C . VAL A 1 232 ? 7.720 6.105 5.007 1.00 86.38 232 VAL A C 1
ATOM 1776 O O . VAL A 1 232 ? 7.612 6.786 3.993 1.00 86.38 232 VAL A O 1
ATOM 1779 N N . GLY A 1 233 ? 8.882 5.910 5.632 1.00 86.25 233 GLY A N 1
ATOM 1780 C CA . GLY A 1 233 ? 10.138 6.487 5.164 1.00 86.25 233 GLY A CA 1
ATOM 1781 C C . GLY A 1 233 ? 10.493 6.013 3.758 1.00 86.25 233 GLY A C 1
ATOM 1782 O O . GLY A 1 233 ? 10.849 6.829 2.913 1.00 86.25 233 GLY A O 1
ATOM 1783 N N . TYR A 1 234 ? 10.320 4.719 3.481 1.00 87.50 234 TYR A N 1
ATOM 1784 C CA . TYR A 1 234 ? 10.630 4.146 2.175 1.00 87.50 234 TYR A CA 1
ATOM 1785 C C . TYR A 1 234 ? 9.675 4.630 1.079 1.00 87.50 234 TYR A C 1
ATOM 1787 O O . TYR A 1 234 ? 10.129 5.102 0.042 1.00 87.50 234 TYR A O 1
ATOM 1795 N N . ILE A 1 235 ? 8.359 4.609 1.327 1.00 84.50 235 ILE A N 1
ATOM 1796 C CA . ILE A 1 235 ? 7.363 5.158 0.391 1.00 84.50 235 ILE A CA 1
ATOM 1797 C C . ILE A 1 235 ? 7.618 6.647 0.158 1.00 84.50 235 ILE A C 1
ATOM 1799 O O . ILE A 1 235 ? 7.546 7.110 -0.976 1.00 84.50 235 ILE A O 1
ATOM 1803 N N . PHE A 1 236 ? 7.928 7.406 1.210 1.00 81.25 236 PHE A N 1
ATOM 1804 C CA . PHE A 1 236 ? 8.215 8.826 1.068 1.00 81.25 236 PHE A CA 1
ATOM 1805 C C . PHE A 1 236 ? 9.446 9.055 0.196 1.00 81.25 236 PHE A C 1
ATOM 1807 O O . PHE A 1 236 ? 9.352 9.819 -0.750 1.00 81.25 236 PHE A O 1
ATOM 1814 N N . ALA A 1 237 ? 10.560 8.368 0.459 1.00 82.38 237 ALA A N 1
ATOM 1815 C CA . ALA A 1 237 ? 11.777 8.494 -0.339 1.00 82.38 237 ALA A CA 1
ATOM 1816 C C . ALA A 1 237 ? 11.563 8.081 -1.804 1.00 82.38 237 ALA A C 1
ATOM 1818 O O . ALA A 1 237 ? 12.034 8.762 -2.710 1.00 82.38 237 ALA A O 1
ATOM 1819 N N . HIS A 1 238 ? 10.821 6.995 -2.030 1.00 79.31 238 HIS A N 1
ATOM 1820 C CA . HIS A 1 238 ? 10.589 6.436 -3.361 1.00 79.31 238 HIS A CA 1
ATOM 1821 C C . HIS A 1 238 ? 9.629 7.286 -4.205 1.00 79.31 238 HIS A C 1
ATOM 1823 O O . HIS A 1 238 ? 9.870 7.502 -5.388 1.00 79.31 238 HIS A O 1
ATOM 1829 N N . TYR A 1 239 ? 8.577 7.841 -3.598 1.00 74.06 239 TYR A N 1
ATOM 1830 C CA . TYR A 1 239 ? 7.581 8.664 -4.292 1.00 74.06 239 TYR A CA 1
ATOM 1831 C C . TYR A 1 239 ? 7.779 10.173 -4.092 1.00 74.06 239 TYR A C 1
ATOM 1833 O O . TYR A 1 239 ? 6.903 10.945 -4.482 1.00 74.06 239 TYR A O 1
ATOM 1841 N N . LEU A 1 240 ? 8.899 10.625 -3.511 1.00 70.44 240 LEU A N 1
ATOM 1842 C CA . LEU A 1 240 ? 9.136 12.051 -3.249 1.00 70.44 240 LEU A CA 1
ATOM 1843 C C . LEU A 1 240 ? 9.137 12.863 -4.542 1.00 70.44 240 LEU A C 1
ATOM 1845 O O . LEU A 1 240 ? 8.459 13.883 -4.626 1.00 70.44 240 LEU A O 1
ATOM 1849 N N . THR A 1 241 ? 9.854 12.384 -5.557 1.00 65.75 241 THR A N 1
ATOM 1850 C CA . THR A 1 241 ? 9.936 13.039 -6.867 1.00 65.75 241 THR A CA 1
ATOM 1851 C C . THR A 1 241 ? 8.553 13.154 -7.498 1.00 65.75 241 THR A C 1
ATOM 1853 O O . THR A 1 241 ? 8.132 14.245 -7.873 1.00 65.75 241 THR A O 1
ATOM 1856 N N . TYR A 1 242 ? 7.782 12.062 -7.490 1.00 64.06 242 TYR A N 1
ATOM 1857 C CA . TYR A 1 242 ? 6.407 12.066 -7.986 1.00 64.06 242 TYR A CA 1
ATOM 1858 C C . TYR A 1 242 ? 5.506 13.014 -7.182 1.00 64.06 242 TYR A C 1
ATOM 1860 O O . TYR A 1 242 ? 4.703 13.743 -7.756 1.00 64.06 242 TYR A O 1
ATOM 1868 N N . LEU A 1 243 ? 5.644 13.043 -5.853 1.00 57.88 243 LEU A N 1
ATOM 1869 C CA . LEU A 1 243 ? 4.881 13.930 -4.978 1.00 57.88 243 LEU A CA 1
ATOM 1870 C C . LEU A 1 243 ? 5.180 15.404 -5.266 1.00 57.88 243 LEU A C 1
ATOM 1872 O O . LEU A 1 243 ? 4.254 16.209 -5.269 1.00 57.88 243 LEU A O 1
ATOM 1876 N N . VAL A 1 244 ? 6.440 15.759 -5.513 1.00 62.28 244 VAL A N 1
ATOM 1877 C CA . VAL A 1 244 ? 6.834 17.132 -5.848 1.00 62.28 244 VAL A CA 1
ATOM 1878 C C . VAL A 1 244 ? 6.303 17.502 -7.232 1.00 62.28 244 VAL A C 1
ATOM 1880 O O . VAL A 1 244 ? 5.585 18.489 -7.362 1.00 62.28 244 VAL A O 1
ATOM 1883 N N . GLU A 1 245 ? 6.564 16.680 -8.245 1.00 62.94 245 GLU A N 1
ATOM 1884 C CA . GLU A 1 245 ? 6.224 16.990 -9.637 1.00 62.94 245 GLU A CA 1
ATOM 1885 C C . GLU A 1 245 ? 4.709 16.946 -9.893 1.00 62.94 245 GLU A C 1
ATOM 1887 O O . GLU A 1 245 ? 4.110 17.904 -10.387 1.00 62.94 245 GLU A O 1
ATOM 1892 N N . ARG A 1 246 ? 4.036 15.858 -9.500 1.00 56.00 246 ARG A N 1
ATOM 1893 C CA . ARG A 1 246 ? 2.584 15.708 -9.689 1.00 56.00 246 ARG A CA 1
ATOM 1894 C C . ARG A 1 246 ? 1.773 16.439 -8.635 1.00 56.00 246 ARG A C 1
ATOM 1896 O O . ARG A 1 246 ? 0.638 16.817 -8.920 1.00 56.00 246 ARG A O 1
ATOM 1903 N N . GLY A 1 247 ? 2.326 16.683 -7.446 1.00 54.94 247 GLY A N 1
ATOM 1904 C CA . GLY A 1 247 ? 1.700 17.547 -6.445 1.00 54.94 247 GLY A CA 1
ATOM 1905 C C . GLY A 1 247 ? 1.613 18.988 -6.935 1.00 54.94 247 GLY A C 1
ATOM 1906 O O . GLY A 1 247 ? 0.535 19.577 -6.867 1.00 54.94 247 GLY A O 1
ATOM 1907 N N . GLN A 1 248 ? 2.691 19.514 -7.528 1.00 57.09 248 GLN A N 1
ATOM 1908 C CA . GLN A 1 248 ? 2.674 20.816 -8.203 1.00 57.09 248 GLN A CA 1
ATOM 1909 C C . GLN A 1 248 ? 1.603 20.854 -9.298 1.00 57.09 248 GLN A C 1
ATOM 1911 O O . GLN A 1 248 ? 0.754 21.743 -9.298 1.00 57.09 248 GLN A O 1
ATOM 1916 N N . GLN A 1 249 ? 1.563 19.842 -10.169 1.00 57.50 249 GLN A N 1
ATOM 1917 C CA . GLN A 1 249 ? 0.572 19.774 -11.245 1.00 57.50 249 GLN A CA 1
ATOM 1918 C C . GLN A 1 249 ? -0.873 19.647 -10.736 1.00 57.50 249 GLN A C 1
ATOM 1920 O O . GLN A 1 249 ? -1.792 20.206 -11.334 1.00 57.50 249 GLN A O 1
ATOM 1925 N N . THR A 1 250 ? -1.083 18.959 -9.613 1.00 57.28 250 THR A N 1
ATOM 1926 C CA . THR A 1 250 ? -2.393 18.844 -8.959 1.00 57.28 250 THR A CA 1
ATOM 1927 C C . THR A 1 250 ? -2.845 20.191 -8.405 1.00 57.28 250 THR A C 1
ATOM 1929 O O . THR A 1 250 ? -3.984 20.577 -8.635 1.00 57.28 250 THR A O 1
ATOM 1932 N N . VAL A 1 251 ? -1.961 20.939 -7.734 1.00 61.75 251 VAL A N 1
ATOM 1933 C CA . VAL A 1 251 ? -2.266 22.288 -7.222 1.00 61.75 251 VAL A CA 1
ATOM 1934 C C . VAL A 1 251 ? -2.590 23.250 -8.366 1.00 61.75 251 VAL A C 1
ATOM 1936 O O . VAL A 1 251 ? -3.561 23.996 -8.273 1.00 61.75 251 VAL A O 1
ATOM 1939 N N . ILE A 1 252 ? -1.839 23.180 -9.467 1.00 61.56 252 ILE A N 1
ATOM 1940 C CA . ILE A 1 252 ? -2.101 23.975 -10.674 1.00 61.56 252 ILE A CA 1
ATOM 1941 C C . ILE A 1 252 ? -3.456 23.591 -11.295 1.00 61.56 252 ILE A C 1
ATOM 1943 O O . ILE A 1 252 ? -4.255 24.464 -11.614 1.00 61.56 252 ILE A O 1
ATOM 1947 N N . SER A 1 253 ? -3.770 22.296 -11.394 1.00 59.28 253 SER A N 1
ATOM 1948 C CA . SER A 1 253 ? -5.056 21.825 -11.941 1.00 59.28 253 SER A CA 1
ATOM 1949 C C . SER A 1 253 ? -6.245 22.150 -11.028 1.00 59.28 253 SER A C 1
ATOM 1951 O O . SER A 1 253 ? -7.352 22.353 -11.506 1.00 59.28 253 SER A O 1
ATOM 1953 N N . LEU A 1 254 ? -6.037 22.229 -9.711 1.00 61.56 254 LEU A N 1
ATOM 1954 C CA . LEU A 1 254 ? -7.044 22.697 -8.751 1.00 61.56 254 LEU A CA 1
ATOM 1955 C C . LEU A 1 254 ? -7.287 24.207 -8.835 1.00 61.56 254 LEU A C 1
ATOM 1957 O O . LEU A 1 254 ? -8.355 24.656 -8.423 1.00 61.56 254 LEU A O 1
ATOM 1961 N N . ALA A 1 255 ? -6.327 24.978 -9.352 1.00 59.91 255 ALA A N 1
ATOM 1962 C CA . ALA A 1 255 ? -6.509 26.403 -9.605 1.00 59.91 255 ALA A CA 1
ATOM 1963 C C . ALA A 1 255 ? -7.436 26.660 -10.810 1.00 59.91 255 ALA A C 1
ATOM 1965 O O . ALA A 1 255 ? -8.154 27.658 -10.801 1.00 59.91 255 ALA A O 1
ATOM 1966 N N . ASP A 1 256 ? -7.491 25.727 -11.773 1.00 61.91 256 ASP A N 1
ATOM 1967 C CA . ASP A 1 256 ? -8.424 25.732 -12.911 1.00 61.91 256 ASP A CA 1
ATOM 1968 C C . ASP A 1 256 ? -9.094 24.352 -13.134 1.00 61.91 256 ASP A C 1
ATOM 1970 O O . ASP A 1 256 ? -8.827 23.658 -14.121 1.00 61.91 256 ASP A O 1
ATOM 1974 N N . PRO A 1 257 ? -9.993 23.919 -12.228 1.00 58.59 257 PRO A N 1
ATOM 1975 C CA . PRO A 1 257 ? -10.515 22.548 -12.201 1.00 58.59 257 PRO A CA 1
ATOM 1976 C C . PRO A 1 257 ? -11.440 22.205 -13.377 1.00 58.59 257 PRO A C 1
ATOM 1978 O O . PRO A 1 257 ? -11.747 21.035 -13.596 1.00 58.59 257 PRO A O 1
ATOM 1981 N N . PHE A 1 258 ? -11.895 23.208 -14.132 1.00 66.88 258 PHE A N 1
ATOM 1982 C CA . PHE A 1 258 ? -12.756 23.032 -15.303 1.00 66.88 258 PHE A CA 1
ATOM 1983 C C . PHE A 1 258 ? -12.058 23.376 -16.623 1.00 66.88 258 PHE A C 1
ATOM 1985 O O . PHE A 1 258 ? -12.734 23.395 -17.651 1.00 66.88 258 PHE A O 1
ATOM 1992 N N . ALA A 1 259 ? -10.747 23.657 -16.598 1.00 57.22 259 ALA A N 1
ATOM 1993 C CA . ALA A 1 259 ? -9.987 24.135 -17.755 1.00 57.22 259 ALA A CA 1
ATOM 1994 C C . ALA A 1 259 ? -10.654 25.348 -18.440 1.00 57.22 259 ALA A C 1
ATOM 1996 O O . ALA A 1 259 ? -10.713 25.442 -19.666 1.00 57.22 259 ALA A O 1
ATOM 1997 N N . ARG A 1 260 ? -11.231 26.254 -17.637 1.00 59.22 260 ARG A N 1
ATOM 1998 C CA . ARG A 1 260 ? -11.956 27.451 -18.097 1.00 59.22 260 ARG A CA 1
ATOM 1999 C C . ARG A 1 260 ? -11.095 28.716 -18.024 1.00 59.22 260 ARG A C 1
ATOM 2001 O O . ARG A 1 260 ? -11.624 29.812 -18.195 1.00 59.22 260 ARG A O 1
ATOM 2008 N N . GLY A 1 261 ? -9.796 28.582 -17.757 1.00 58.19 261 GLY A N 1
ATOM 2009 C CA . GLY A 1 261 ? -8.862 29.695 -17.604 1.00 58.19 261 GLY A CA 1
ATOM 2010 C C . GLY A 1 261 ? -9.004 30.422 -16.267 1.00 58.19 261 GLY A C 1
ATOM 2011 O O . GLY A 1 261 ? -8.655 31.598 -16.166 1.00 58.19 261 GLY A O 1
ATOM 2012 N N . TRP A 1 262 ? -9.560 29.770 -15.241 1.00 57.66 262 TRP A N 1
ATOM 2013 C CA . TRP A 1 262 ? -9.735 30.396 -13.933 1.00 57.66 262 TRP A CA 1
ATOM 2014 C C . TRP A 1 262 ? -8.376 30.580 -13.251 1.00 57.66 262 TRP A C 1
ATOM 2016 O O . TRP A 1 262 ? -7.634 29.629 -13.043 1.00 57.66 262 TRP A O 1
ATOM 2026 N N . ASN A 1 263 ? -8.044 31.818 -12.883 1.00 56.81 263 ASN A N 1
ATOM 2027 C CA . ASN A 1 263 ? -6.801 32.151 -12.184 1.00 56.81 263 ASN A CA 1
ATOM 2028 C C . ASN A 1 263 ? -7.088 32.637 -10.755 1.00 56.81 263 ASN A C 1
ATOM 2030 O O . ASN A 1 263 ? -6.630 33.698 -10.340 1.00 56.81 263 ASN A O 1
ATOM 2034 N N . LEU A 1 264 ? -7.884 31.869 -10.004 1.00 53.34 264 LEU A N 1
ATOM 2035 C CA . LEU A 1 264 ? -8.386 32.251 -8.673 1.00 53.34 264 LEU A CA 1
ATOM 2036 C C . LEU A 1 264 ? -7.277 32.443 -7.620 1.00 53.34 264 LEU A C 1
ATOM 2038 O O . LEU A 1 264 ? -7.507 33.097 -6.608 1.00 53.34 264 LEU A O 1
ATOM 2042 N N . LEU A 1 265 ? -6.084 31.887 -7.855 1.00 57.16 265 LEU A N 1
ATOM 2043 C CA . LEU A 1 265 ? -4.931 31.945 -6.946 1.00 57.16 265 LEU A CA 1
ATOM 2044 C C . LEU A 1 265 ? -3.679 32.594 -7.567 1.00 57.16 265 LEU A C 1
ATOM 2046 O O . LEU A 1 265 ? -2.633 32.607 -6.927 1.00 57.16 265 LEU A O 1
ATOM 2050 N N . GLY A 1 266 ? -3.745 33.108 -8.803 1.00 50.47 266 GLY A N 1
ATOM 2051 C CA . GLY A 1 266 ? -2.573 33.696 -9.471 1.00 50.47 266 GLY A CA 1
ATOM 2052 C C . GLY A 1 266 ? -1.507 32.679 -9.914 1.00 50.47 266 GLY A C 1
ATOM 2053 O O . GLY A 1 266 ? -0.359 33.047 -10.118 1.00 50.47 266 GLY A O 1
ATOM 2054 N N . LEU A 1 267 ? -1.851 31.393 -10.034 1.00 51.44 267 LEU A N 1
ATOM 2055 C CA . LEU A 1 267 ? -0.897 30.294 -10.257 1.00 51.44 267 LEU A CA 1
ATOM 2056 C C . LEU A 1 267 ? -0.745 29.898 -11.738 1.00 51.44 267 LEU A C 1
ATOM 2058 O O . LEU A 1 267 ? 0.043 29.008 -12.048 1.00 51.44 267 LEU A O 1
ATOM 2062 N N . ALA A 1 268 ? -1.471 30.547 -12.657 1.00 46.84 268 ALA A N 1
ATOM 2063 C CA . ALA A 1 268 ? -1.520 30.184 -14.081 1.00 46.84 268 ALA A CA 1
ATOM 2064 C C . ALA A 1 268 ? -0.167 30.270 -14.828 1.00 46.84 268 ALA A C 1
ATOM 2066 O O . ALA A 1 268 ? -0.045 29.754 -15.934 1.00 46.84 268 ALA A O 1
ATOM 2067 N N . HIS A 1 269 ? 0.844 30.913 -14.237 1.00 48.06 269 HIS A N 1
ATOM 2068 C CA . HIS A 1 269 ? 2.186 31.123 -14.802 1.00 48.06 269 HIS A CA 1
ATOM 2069 C C . HIS A 1 269 ? 3.276 30.273 -14.121 1.00 48.06 269 HIS A C 1
ATOM 2071 O O . HIS A 1 269 ? 4.453 30.389 -14.461 1.00 48.06 269 HIS A O 1
ATOM 2077 N N . LEU A 1 270 ? 2.915 29.418 -13.157 1.00 43.44 270 LEU A N 1
ATOM 2078 C CA . LEU A 1 270 ? 3.865 28.522 -12.500 1.00 43.44 270 LEU A CA 1
ATOM 2079 C C . LEU A 1 270 ? 4.035 27.241 -13.319 1.00 43.44 270 LEU A C 1
ATOM 2081 O O . LEU A 1 270 ? 3.127 26.421 -13.427 1.00 43.44 270 LEU A O 1
ATOM 2085 N N . HIS A 1 271 ? 5.226 27.055 -13.878 1.00 45.59 271 HIS A N 1
ATOM 2086 C CA . HIS A 1 271 ? 5.631 25.783 -14.465 1.00 45.59 271 HIS A CA 1
ATOM 2087 C C . HIS A 1 271 ? 6.055 24.796 -13.367 1.00 45.59 271 HIS A C 1
ATOM 2089 O O . HIS A 1 271 ? 6.578 25.199 -12.326 1.00 45.59 271 HIS A O 1
ATOM 2095 N N . VAL A 1 272 ? 5.845 23.495 -13.606 1.00 44.12 272 VAL A N 1
ATOM 2096 C CA . VAL A 1 272 ? 6.366 22.417 -12.747 1.00 44.12 272 VAL A CA 1
ATOM 2097 C C . VAL A 1 272 ? 7.880 22.601 -12.622 1.00 44.12 272 VAL A C 1
ATOM 2099 O O . VAL A 1 272 ? 8.598 22.637 -13.622 1.00 44.12 272 VAL A O 1
ATOM 2102 N N . ALA A 1 273 ? 8.364 22.770 -11.395 1.00 42.78 273 ALA A N 1
ATOM 2103 C CA . ALA A 1 273 ? 9.772 23.008 -11.134 1.00 42.78 273 ALA A CA 1
ATOM 2104 C C . ALA A 1 273 ? 10.492 21.654 -11.063 1.00 42.78 273 ALA A C 1
ATOM 2106 O O . ALA A 1 273 ? 10.507 21.004 -10.019 1.00 42.78 273 ALA A O 1
ATOM 2107 N N . TYR A 1 274 ? 11.119 21.240 -12.166 1.00 50.31 274 TYR A N 1
ATOM 2108 C CA . TYR A 1 274 ? 11.891 19.991 -12.297 1.00 50.31 274 TYR A CA 1
A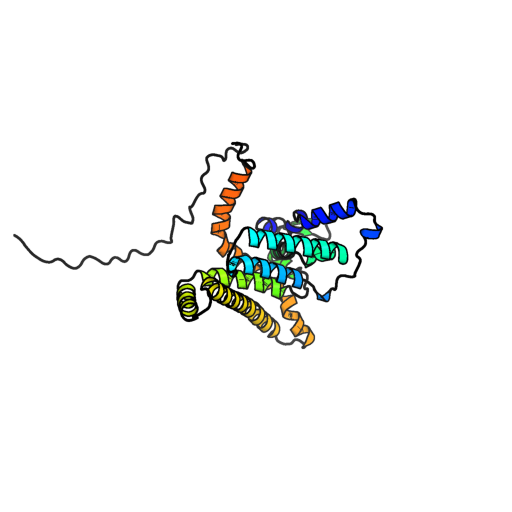TOM 2109 C C . TYR A 1 274 ? 13.242 20.002 -11.556 1.00 50.31 274 TYR A C 1
ATOM 2111 O O . TYR A 1 274 ? 14.192 19.355 -11.985 1.00 50.31 274 TYR A O 1
ATOM 2119 N N . VAL A 1 275 ? 13.358 20.721 -10.438 1.00 49.66 275 VAL A N 1
ATOM 2120 C CA . VAL A 1 275 ? 14.633 20.955 -9.730 1.00 49.66 275 VAL A CA 1
ATOM 2121 C C . VAL A 1 275 ? 15.327 19.643 -9.333 1.00 49.66 275 VAL A C 1
ATOM 2123 O O . VAL A 1 275 ? 16.552 19.557 -9.372 1.00 49.66 275 VAL A O 1
ATOM 2126 N N . LEU A 1 276 ? 14.560 18.596 -9.010 1.00 42.34 276 LEU A N 1
ATOM 2127 C CA . LEU A 1 276 ? 15.094 17.269 -8.676 1.00 42.34 276 LEU A CA 1
ATOM 2128 C C . LEU A 1 276 ? 15.487 16.438 -9.909 1.00 42.34 276 LEU A C 1
ATOM 2130 O O . LEU A 1 276 ? 16.371 15.592 -9.808 1.00 42.34 276 LEU A O 1
ATOM 2134 N N . SER A 1 277 ? 14.880 16.688 -11.072 1.00 47.34 277 SER A N 1
ATOM 2135 C CA . SER A 1 277 ? 15.204 15.987 -12.319 1.00 47.34 277 SER A CA 1
ATOM 2136 C C . SER A 1 277 ? 16.343 16.658 -13.102 1.00 47.34 277 SER A C 1
ATOM 2138 O O . SER A 1 277 ? 16.970 16.005 -13.935 1.00 47.34 277 SER A O 1
ATOM 2140 N N . THR A 1 278 ? 16.641 17.939 -12.849 1.00 43.28 278 THR A N 1
ATOM 2141 C CA . THR A 1 278 ? 17.695 18.704 -13.546 1.00 43.28 278 THR A CA 1
ATOM 2142 C C . THR A 1 278 ? 19.052 18.716 -12.835 1.00 43.28 278 THR A C 1
ATOM 2144 O O . THR A 1 278 ? 20.024 19.218 -13.399 1.00 43.28 278 THR A O 1
ATOM 2147 N N . HIS A 1 279 ? 19.160 18.147 -11.630 1.00 42.50 279 HIS A N 1
ATOM 2148 C CA . HIS A 1 279 ? 20.420 18.043 -10.881 1.00 42.50 279 HIS A CA 1
ATOM 2149 C C . HIS A 1 279 ? 20.756 16.584 -10.522 1.00 42.50 279 HIS A C 1
ATOM 2151 O O . HIS A 1 279 ? 20.581 16.176 -9.373 1.00 42.50 279 HIS A O 1
ATOM 2157 N N . PRO A 1 280 ? 21.268 15.775 -11.470 1.00 41.81 280 PRO A N 1
ATOM 2158 C CA . PRO A 1 280 ? 21.919 14.518 -11.112 1.00 41.81 280 PRO A CA 1
ATOM 2159 C C . PRO A 1 280 ? 23.120 14.818 -10.191 1.00 41.81 280 PRO A C 1
ATOM 2161 O O . PRO A 1 280 ? 23.819 15.812 -10.422 1.00 41.81 280 PRO A O 1
ATOM 2164 N N . PRO A 1 281 ? 23.383 14.009 -9.142 1.00 42.06 281 PRO A N 1
ATOM 2165 C CA . PRO A 1 281 ? 24.525 14.228 -8.265 1.00 42.06 281 PRO A CA 1
ATOM 2166 C C . PRO A 1 281 ? 25.793 14.233 -9.114 1.00 42.06 281 PRO A C 1
ATOM 2168 O O . PRO A 1 281 ? 26.006 13.342 -9.935 1.00 42.06 281 PRO A O 1
ATOM 2171 N N . VAL A 1 282 ? 26.590 15.285 -8.933 1.00 42.31 282 VAL A N 1
ATOM 2172 C CA . VAL A 1 282 ? 27.851 15.551 -9.626 1.00 42.31 282 VAL A CA 1
ATOM 2173 C C . VAL A 1 282 ? 28.670 14.263 -9.721 1.00 42.31 282 VAL A C 1
ATOM 2175 O O . VAL A 1 282 ? 29.287 13.830 -8.751 1.00 42.31 282 VAL A O 1
ATOM 2178 N N . GLN A 1 283 ? 28.677 13.646 -10.904 1.00 31.66 283 GLN A N 1
ATOM 2179 C CA . GLN A 1 283 ? 29.658 12.625 -11.239 1.00 31.66 283 GLN A CA 1
ATOM 2180 C C . GLN A 1 283 ? 31.035 13.290 -11.135 1.00 31.66 283 GLN A C 1
ATOM 2182 O O . GLN A 1 283 ? 31.249 14.333 -11.766 1.00 31.66 283 GLN A O 1
ATOM 2187 N N . PRO A 1 284 ? 31.975 12.744 -10.347 1.00 36.66 284 PRO A N 1
ATOM 2188 C CA . PRO A 1 284 ? 33.317 13.290 -10.295 1.00 36.66 284 PRO A CA 1
ATOM 2189 C C . PRO A 1 284 ? 33.903 13.190 -11.704 1.00 36.66 284 PRO A C 1
ATOM 2191 O O . PRO A 1 284 ? 34.075 12.098 -12.245 1.00 36.66 284 PRO A O 1
ATOM 2194 N N . ARG A 1 285 ? 34.173 14.346 -12.323 1.00 33.00 285 ARG A N 1
ATOM 2195 C CA . ARG A 1 285 ? 34.910 14.435 -13.585 1.00 33.00 285 ARG A CA 1
ATOM 2196 C C . ARG A 1 285 ? 36.244 13.720 -13.394 1.00 33.00 285 ARG A C 1
ATOM 2198 O O . ARG A 1 285 ? 37.167 14.274 -12.802 1.00 33.00 285 ARG A O 1
ATOM 2205 N N . SER A 1 286 ? 36.362 12.503 -13.916 1.00 35.09 286 SER A N 1
ATOM 2206 C CA . SER A 1 286 ? 37.648 11.838 -14.062 1.00 35.09 286 SER A CA 1
ATOM 2207 C C . SER A 1 286 ? 38.505 12.690 -15.000 1.00 35.09 286 SER A C 1
ATOM 2209 O O . SER A 1 286 ? 38.287 12.711 -16.214 1.00 35.09 286 SER A O 1
ATOM 2211 N N . ARG A 1 287 ? 39.472 13.424 -14.443 1.00 40.50 287 ARG A N 1
ATOM 2212 C CA . ARG A 1 287 ? 40.579 14.008 -15.204 1.00 40.50 287 ARG A CA 1
ATOM 2213 C C . ARG A 1 287 ? 41.388 12.850 -15.792 1.00 40.50 287 ARG A C 1
ATOM 2215 O O . ARG A 1 287 ? 42.266 12.305 -15.141 1.00 40.50 287 ARG A O 1
ATOM 2222 N N . SER A 1 288 ? 41.087 12.468 -17.026 1.00 43.88 288 SER A N 1
ATOM 2223 C CA . SER A 1 288 ? 42.000 11.682 -17.851 1.00 43.88 288 SER A CA 1
ATOM 2224 C C . SER A 1 288 ? 41.947 12.216 -19.278 1.00 43.88 288 SER A C 1
ATOM 2226 O O . SER A 1 288 ? 41.000 11.968 -20.015 1.00 43.88 288 SER A O 1
ATOM 2228 N N . ARG A 1 289 ? 42.932 13.058 -19.614 1.00 36.50 289 ARG A N 1
ATOM 2229 C CA . ARG A 1 289 ? 43.464 13.331 -20.965 1.00 36.50 289 ARG A CA 1
ATOM 2230 C C . ARG A 1 289 ? 44.425 14.514 -20.883 1.00 36.50 289 ARG A C 1
ATOM 2232 O O . ARG A 1 289 ? 44.065 15.654 -21.144 1.00 36.50 289 ARG A O 1
ATOM 2239 N N . ALA A 1 290 ? 45.658 14.216 -20.507 1.00 37.59 290 ALA A N 1
ATOM 2240 C CA . ALA A 1 290 ? 46.807 15.041 -20.846 1.00 37.59 290 ALA A CA 1
ATOM 2241 C C . ALA A 1 290 ? 48.035 14.134 -20.880 1.00 37.59 290 ALA A C 1
ATOM 2243 O O . ALA A 1 290 ? 48.893 14.244 -20.024 1.00 37.59 290 ALA A O 1
ATOM 2244 N N . TRP A 1 291 ? 48.060 13.177 -21.809 1.00 37.81 291 TRP A N 1
ATOM 2245 C CA . TRP A 1 291 ? 49.285 12.509 -22.256 1.00 37.81 291 TRP A CA 1
ATOM 2246 C C . TRP A 1 291 ? 48.986 11.779 -23.570 1.00 37.81 291 TRP A C 1
ATOM 2248 O O . TRP A 1 291 ? 48.456 10.677 -23.561 1.00 37.81 291 TRP A O 1
ATOM 2258 N N . SER A 1 292 ? 49.213 12.469 -24.691 1.00 35.62 292 SER A N 1
ATOM 2259 C CA . SER A 1 292 ? 49.713 11.924 -25.966 1.00 35.62 292 SER A CA 1
ATOM 2260 C C . SER A 1 292 ? 49.452 12.928 -27.095 1.00 35.62 292 SER A C 1
ATOM 2262 O O . SER A 1 292 ? 48.364 12.964 -27.672 1.00 35.62 292 SER A O 1
ATOM 2264 N N . ARG A 1 293 ? 50.458 13.737 -27.421 1.00 35.97 293 ARG A N 1
ATOM 2265 C CA . ARG A 1 293 ? 50.853 14.057 -28.801 1.00 35.97 293 ARG A CA 1
ATOM 2266 C C . ARG A 1 293 ? 52.205 14.747 -28.716 1.00 35.97 293 ARG A C 1
ATOM 2268 O O . ARG A 1 293 ? 52.301 15.910 -28.340 1.00 35.97 293 ARG A O 1
ATOM 2275 N N . GLY A 1 294 ? 53.240 13.955 -28.966 1.00 34.03 294 GLY A N 1
ATOM 2276 C CA . GLY A 1 294 ? 54.574 14.464 -29.202 1.00 34.03 294 GLY A CA 1
ATOM 2277 C C . GLY A 1 294 ? 54.659 15.194 -30.541 1.00 34.03 294 GLY A C 1
ATOM 2278 O O . GLY A 1 294 ? 53.866 14.947 -31.446 1.00 34.03 294 GLY A O 1
ATOM 2279 N N . THR A 1 295 ? 55.667 16.061 -30.591 1.00 40.06 295 THR A N 1
ATOM 2280 C CA . THR A 1 295 ? 56.612 16.214 -31.703 1.00 40.06 295 THR A CA 1
ATOM 2281 C C . THR A 1 295 ? 56.041 16.608 -33.068 1.00 40.06 295 THR A C 1
ATOM 2283 O O . THR A 1 295 ? 55.477 15.775 -33.768 1.00 40.06 295 THR A O 1
ATOM 2286 N N . LEU A 1 296 ? 56.311 17.856 -33.482 1.00 37.53 296 LEU A N 1
ATOM 2287 C CA . LEU A 1 296 ? 57.069 18.224 -34.697 1.00 37.53 296 LEU A CA 1
ATOM 2288 C C . LEU A 1 296 ? 56.730 19.663 -35.144 1.00 37.53 296 LEU A C 1
ATOM 2290 O O . LEU A 1 296 ? 55.621 19.908 -35.607 1.00 37.53 296 LEU A O 1
ATOM 2294 N N . LEU A 1 297 ? 57.710 20.575 -35.045 1.00 38.38 297 LEU A N 1
ATOM 2295 C CA . LEU A 1 297 ? 58.229 21.462 -36.112 1.00 38.38 297 LEU A CA 1
ATOM 2296 C C . LEU A 1 297 ? 58.697 22.835 -35.584 1.00 38.38 297 LEU A C 1
ATOM 2298 O O . LEU A 1 297 ? 57.874 23.666 -35.215 1.00 38.38 297 LEU A O 1
ATOM 2302 N N . ARG A 1 298 ? 60.016 23.034 -35.739 1.00 36.62 298 ARG A N 1
ATOM 2303 C CA . ARG A 1 298 ? 60.833 24.264 -35.702 1.00 36.62 298 ARG A CA 1
ATOM 2304 C C . ARG A 1 298 ? 61.105 24.922 -34.355 1.00 36.62 298 ARG A C 1
ATOM 2306 O O . ARG A 1 298 ? 60.162 25.402 -33.701 1.00 36.62 298 ARG A O 1
#

Organism: NCBI:txid2341080

Solvent-accessible surface area (backbone atoms only — not comparable to full-atom values): 16539 Å² total; per-residue (Å²): 107,76,63,11,34,58,73,24,47,52,43,74,76,64,37,62,66,60,52,50,50,55,52,49,50,72,76,42,60,70,85,74,58,47,53,76,42,84,60,66,72,80,49,36,25,37,55,8,26,52,50,41,44,54,50,51,39,40,55,74,18,40,71,61,52,77,32,70,68,54,54,52,50,51,52,50,51,52,49,49,56,40,52,52,39,25,54,34,31,22,79,62,33,43,69,29,39,30,34,64,40,45,47,25,44,58,48,19,30,55,15,40,51,44,65,41,88,89,77,67,45,82,45,76,55,71,25,73,79,43,28,83,71,56,84,72,40,48,33,51,46,53,34,52,13,42,58,39,13,42,52,53,32,56,61,48,58,72,34,70,69,45,44,58,51,49,52,55,54,34,74,67,50,82,97,56,61,57,53,56,47,47,18,51,51,38,43,50,49,36,50,48,34,20,47,50,44,41,48,54,50,38,50,56,43,43,63,56,76,97,59,57,72,75,59,33,71,46,29,34,44,69,52,40,46,71,49,45,63,56,41,50,52,50,52,47,67,72,42,41,64,56,50,54,49,51,45,47,50,47,55,50,42,65,42,27,76,77,77,75,78,48,56,85,76,72,51,86,82,67,70,74,77,57,66,79,79,75,54,74,78,81,72,80,79,77,89,80,86,90,86,87,82,79,88,88,86,136

Nearest PDB structures (foldseek):
  4d0n-assembly1_B  TM=1.866E-01  e=1.566E-01  Homo sapiens

Foldseek 3Di:
DVCLQAPNLCCVVVVVLLVVLVVVLVVDDPVQQDAQDADPLQCFQVLLLVLLLLVLLLQFQALDHPDPVSVVVSVVVLSCQQNVCCSNHNPVRCCRNNNSSLLSNLSNLQHQWDADPVPRDIDGDGSLVRLLVRPQGPCLLSSLLLLQLSLVLNVVCPDPVNVVVLVVQLVVDPPDPSSVSRSVVRVVSSVVSSCCSSVVLLVVQLPDPDDDPVVSNSRSSSCSSVSSVVSVVSCCVSCVQVCQQVVLVVVQCVCPVPVPPRNPPVCPPDDRDNVVVPDDPDDPPPPDDDDDDDDDDD

pLDDT: mean 77.6, std 16.96, range [31.66, 98.12]

Mean predicted aligned error: 12.22 Å